Protein AF-A0A5C3L2L1-F1 (afdb_monomer)

Foldseek 3Di:
DDQKDWDDKDFAAPPVCVPHPPAFGQWMWTWIARPVVRWIKIFIGGRADVVRDDPVNRVVGIDTDDLLLQAADDDPLFDAQDPPPPPDLFFWFFDFQDCPPDPVGSVNNVVVVVVSVVQSVCCVVPDQPDWHARGWHDDSGGIGIIHGRRQNLVLALVLLVVVQVVCVVVQKGQLADAPVQWDADPVNHTDGHDSVQMDGAQDFGQHYDPQQAPRDRGTDSVGSVSNSVSRSVVCCVGRDDPDDDDDDDDDDPDDDDDDDDDDDDDDDDDDDDDDDDD

Sequence (278 aa):
MRRVQIIEQAASWPASSFGSRVGRPDFLAVIWMDRTTGVLNASRLTGRRINEFTDEDLEERHVPIPPQHYQPRWDPYISLYSVHIPQTERMLYFKKPRLIGYDGTTRLAQKLRQEISVLEELRKNSHPNLCEYFGCFGDTNTGLIIGLPPLNFELIRQGLAAGIKHLHALGLAHNDISPTNIMIDEYGNPIIIDFDNCCPFGQPCRTGTPNFTNLSRISDKANDVFAYNAVMSLLHEKLGQPTSSAPLYQVQQTQLSAQPVSQVPVIQAPQPHRGILT

Structure (mmCIF, N/CA/C/O backbone):
data_AF-A0A5C3L2L1-F1
#
_entry.id   AF-A0A5C3L2L1-F1
#
loop_
_atom_site.group_PDB
_atom_site.id
_atom_site.type_symbol
_atom_site.label_atom_id
_atom_site.label_alt_id
_atom_site.label_comp_id
_atom_site.label_asym_id
_atom_site.label_entity_id
_atom_site.label_seq_id
_atom_site.pdbx_PDB_ins_code
_atom_site.Cartn_x
_atom_site.Cartn_y
_atom_site.Cartn_z
_atom_site.occupancy
_atom_site.B_iso_or_equiv
_atom_site.auth_seq_id
_atom_site.auth_comp_id
_atom_site.auth_asym_id
_atom_site.auth_atom_id
_atom_site.pdbx_PDB_model_num
ATOM 1 N N . MET A 1 1 ? 16.372 12.082 20.563 1.00 61.00 1 MET A N 1
ATOM 2 C CA . MET A 1 1 ? 15.425 11.510 19.574 1.00 61.00 1 MET A CA 1
ATOM 3 C C . MET A 1 1 ? 14.431 12.594 19.185 1.00 61.00 1 MET A C 1
ATOM 5 O O . MET A 1 1 ? 14.096 13.382 20.060 1.00 61.00 1 MET A O 1
ATOM 9 N N . ARG A 1 2 ? 13.981 12.666 17.921 1.00 76.25 2 ARG A N 1
ATOM 10 C CA . ARG A 1 2 ? 12.892 13.589 17.540 1.00 76.25 2 ARG A CA 1
ATOM 11 C C . ARG A 1 2 ? 11.620 13.226 18.302 1.00 76.25 2 ARG A C 1
ATOM 13 O O . ARG A 1 2 ? 11.313 12.041 18.403 1.00 76.25 2 ARG A O 1
ATOM 20 N N . ARG A 1 3 ? 10.913 14.228 18.827 1.00 87.00 3 ARG A N 1
ATOM 21 C CA . ARG A 1 3 ? 9.654 14.060 19.570 1.00 87.00 3 ARG A CA 1
ATOM 22 C C . ARG A 1 3 ? 8.533 13.541 18.671 1.00 87.00 3 ARG A C 1
ATOM 24 O O . ARG A 1 3 ? 7.762 12.686 19.090 1.00 87.00 3 ARG A O 1
ATOM 31 N N . VAL A 1 4 ? 8.489 14.011 17.430 1.00 91.19 4 VAL A N 1
ATOM 32 C CA . VAL A 1 4 ? 7.475 13.643 16.444 1.00 91.19 4 VAL A CA 1
ATOM 33 C C . VAL A 1 4 ? 7.859 12.346 15.728 1.00 91.19 4 VAL A C 1
ATOM 35 O O . VAL A 1 4 ? 8.970 12.190 15.215 1.00 91.19 4 VAL A O 1
ATOM 38 N N . GLN A 1 5 ? 6.917 11.408 15.655 1.00 92.38 5 GLN A N 1
ATOM 39 C CA . GLN A 1 5 ? 6.965 10.267 14.746 1.00 92.38 5 GLN A CA 1
ATOM 40 C C . GLN A 1 5 ? 5.844 10.387 13.718 1.00 92.38 5 GLN A C 1
ATOM 42 O O . GLN A 1 5 ? 4.676 10.278 14.072 1.00 92.38 5 GLN A O 1
ATOM 47 N N . ILE A 1 6 ? 6.184 10.545 12.440 1.00 92.31 6 ILE A N 1
ATOM 48 C CA . ILE A 1 6 ? 5.183 10.518 11.368 1.00 92.31 6 ILE A CA 1
ATOM 49 C C . ILE A 1 6 ? 4.647 9.094 11.212 1.00 92.31 6 ILE A C 1
ATOM 51 O O . ILE A 1 6 ? 5.423 8.142 11.116 1.00 92.31 6 ILE A O 1
ATOM 55 N N . ILE A 1 7 ? 3.323 8.967 11.210 1.00 89.38 7 ILE A N 1
ATOM 56 C CA . ILE A 1 7 ? 2.603 7.698 11.066 1.00 89.38 7 ILE A CA 1
ATOM 57 C C . ILE A 1 7 ? 2.061 7.582 9.646 1.00 89.38 7 ILE A C 1
ATOM 59 O O . ILE A 1 7 ? 2.324 6.600 8.961 1.00 89.38 7 ILE A O 1
ATOM 63 N N . GLU A 1 8 ? 1.362 8.613 9.173 1.00 90.56 8 GLU A N 1
ATOM 64 C CA . GLU A 1 8 ? 0.804 8.664 7.826 1.00 90.56 8 GLU A CA 1
ATOM 65 C C . GLU A 1 8 ? 0.760 10.113 7.314 1.00 90.56 8 GLU A C 1
ATOM 67 O O . GLU A 1 8 ? 0.617 11.051 8.094 1.00 90.56 8 GLU A O 1
ATOM 72 N N . GLN A 1 9 ? 0.838 10.320 5.998 1.00 93.19 9 GLN A N 1
ATOM 73 C CA . GLN A 1 9 ? 0.578 11.627 5.386 1.00 93.19 9 GLN A CA 1
ATOM 74 C C . GLN A 1 9 ? -0.017 11.499 3.980 1.00 93.19 9 GLN A C 1
ATOM 76 O O . GLN A 1 9 ? 0.313 10.573 3.235 1.00 93.19 9 GLN A O 1
ATOM 81 N N . ALA A 1 10 ? -0.891 12.430 3.603 1.00 90.69 10 ALA A N 1
ATOM 82 C CA . ALA A 1 10 ? -1.453 12.510 2.258 1.00 90.69 10 ALA A CA 1
ATOM 83 C C . ALA A 1 10 ? -1.776 13.952 1.871 1.00 90.69 10 ALA A C 1
ATOM 85 O O . ALA A 1 10 ? -2.369 14.702 2.644 1.00 90.69 10 ALA A O 1
ATOM 86 N N . ALA A 1 11 ? -1.413 14.319 0.643 1.00 90.00 11 ALA A N 1
ATOM 87 C CA . ALA A 1 11 ? -1.762 15.606 0.059 1.00 90.00 11 ALA A CA 1
ATOM 88 C C . ALA A 1 11 ? -3.109 15.513 -0.670 1.00 90.00 11 ALA A C 1
ATOM 90 O O . ALA A 1 11 ? -3.299 14.632 -1.514 1.00 90.00 11 ALA A O 1
ATOM 91 N N . SER A 1 12 ? -4.018 16.435 -0.360 1.00 87.44 12 SER A N 1
ATOM 92 C CA . SER A 1 12 ? -5.279 16.631 -1.076 1.00 87.44 12 SER A CA 1
ATOM 93 C C . SER A 1 12 ? -5.078 17.640 -2.197 1.00 87.44 12 SER A C 1
ATOM 95 O O . SER A 1 12 ? -4.530 18.714 -1.964 1.00 87.44 12 SER A O 1
ATOM 97 N N . TRP A 1 13 ? -5.529 17.312 -3.403 1.00 84.88 13 TRP A N 1
ATOM 98 C CA . TRP A 1 13 ? -5.371 18.161 -4.583 1.00 84.88 13 TRP A CA 1
ATOM 99 C C . TRP A 1 13 ? -6.725 18.707 -5.031 1.00 84.88 13 TRP A C 1
ATOM 101 O O . TRP A 1 13 ? -7.711 17.967 -4.953 1.00 84.88 13 TRP A O 1
ATOM 111 N N . PRO A 1 14 ? -6.774 19.944 -5.552 1.00 79.31 14 PRO A N 1
ATOM 112 C CA . PRO A 1 14 ? -8.000 20.476 -6.117 1.00 79.31 14 PRO A CA 1
ATOM 113 C C . PRO A 1 14 ? -8.420 19.652 -7.337 1.00 79.31 14 PRO A C 1
ATOM 115 O O . PRO A 1 14 ? -7.585 19.130 -8.082 1.00 79.31 14 PRO A O 1
ATOM 118 N N . ALA A 1 15 ? -9.731 19.561 -7.569 1.00 75.44 15 ALA A N 1
ATOM 119 C CA . ALA A 1 15 ? -10.296 18.771 -8.665 1.00 75.44 15 ALA A CA 1
ATOM 120 C C . ALA A 1 15 ? -9.750 19.185 -10.048 1.00 75.44 15 ALA A C 1
ATOM 122 O O . ALA A 1 15 ? -9.606 18.346 -10.934 1.00 75.44 15 ALA A O 1
ATOM 123 N N . SER A 1 16 ? -9.372 20.456 -10.213 1.00 73.81 16 SER A N 1
ATOM 124 C CA . SER A 1 16 ? -8.766 21.002 -11.434 1.00 73.81 16 SER A CA 1
ATOM 125 C C . SER A 1 16 ? -7.351 20.485 -11.731 1.00 73.81 16 SER A C 1
ATOM 127 O O . SER A 1 16 ? -6.860 20.683 -12.838 1.00 73.81 16 SER A O 1
ATOM 129 N N . SER A 1 17 ? -6.686 19.815 -10.783 1.00 66.31 17 SER A N 1
ATOM 130 C CA . SER A 1 17 ? -5.344 19.231 -10.954 1.00 66.31 17 SER A CA 1
ATOM 131 C C . SER A 1 17 ? -5.356 17.745 -11.342 1.00 66.31 17 SER A C 1
ATOM 133 O O . SER A 1 17 ? -4.306 17.095 -11.346 1.00 66.31 17 SER A O 1
ATOM 135 N N . PHE A 1 18 ? -6.517 17.172 -11.676 1.00 53.72 18 PHE A N 1
ATOM 136 C CA . PHE A 1 18 ? -6.590 15.797 -12.175 1.00 53.72 18 PHE A CA 1
ATOM 137 C C . PHE A 1 18 ? -5.779 15.649 -13.477 1.00 53.72 18 PHE A C 1
ATOM 139 O O . PHE A 1 18 ? -6.050 16.311 -14.472 1.00 53.72 18 PHE A O 1
ATOM 146 N N . GLY A 1 19 ? -4.751 14.791 -13.462 1.00 55.66 19 GLY A N 1
ATOM 147 C CA . GLY A 1 19 ? -3.875 14.509 -14.613 1.00 55.66 19 GLY A CA 1
ATOM 148 C C . GLY A 1 19 ? -2.556 15.294 -14.657 1.00 55.66 19 GLY A C 1
ATOM 149 O O . GLY A 1 19 ? -1.632 14.892 -15.358 1.00 55.66 19 GLY A O 1
ATOM 150 N N . SER A 1 20 ? -2.410 16.354 -13.857 1.00 58.78 20 SER A N 1
ATOM 151 C CA . SER A 1 20 ? -1.197 17.175 -13.785 1.00 58.78 20 SER A CA 1
ATOM 152 C C . SER A 1 20 ? -0.939 17.584 -12.333 1.00 58.78 20 SER A C 1
ATOM 154 O O . SER A 1 20 ? -1.601 18.466 -11.794 1.00 58.78 20 SER A O 1
ATOM 156 N N . ARG A 1 21 ? 0.050 16.966 -11.667 1.00 61.44 21 ARG A N 1
ATOM 157 C CA . ARG A 1 21 ? 0.476 17.338 -10.293 1.00 61.44 21 ARG A CA 1
ATOM 158 C C . ARG A 1 21 ? 1.325 18.623 -10.261 1.00 61.44 21 ARG A C 1
ATOM 160 O O . ARG A 1 21 ? 2.196 18.793 -9.402 1.00 61.44 21 ARG A O 1
ATOM 167 N N . VAL A 1 22 ? 1.099 19.520 -11.217 1.00 61.91 22 VAL A N 1
ATOM 168 C CA . VAL A 1 22 ? 1.818 20.785 -11.384 1.00 61.91 22 VAL A CA 1
ATOM 169 C C . VAL A 1 22 ? 1.043 21.868 -10.626 1.00 61.91 22 VAL A C 1
ATOM 171 O O . VAL A 1 22 ? 0.240 22.596 -11.191 1.00 61.91 22 VAL A O 1
ATOM 174 N N . GLY A 1 23 ? 1.217 21.926 -9.303 1.00 72.69 23 GLY A N 1
ATOM 175 C CA . GLY A 1 23 ? 0.534 22.900 -8.434 1.00 72.69 23 GLY A CA 1
ATOM 176 C C . GLY A 1 23 ? 0.773 22.648 -6.945 1.00 72.69 23 GLY A C 1
ATOM 177 O O . GLY A 1 23 ? 1.402 21.646 -6.601 1.00 72.69 23 GLY A O 1
ATOM 178 N N . ARG A 1 24 ? 0.328 23.550 -6.057 1.00 81.19 24 ARG A N 1
ATOM 179 C CA . ARG A 1 24 ? 0.294 23.288 -4.605 1.00 81.19 24 ARG A CA 1
ATOM 180 C C . ARG A 1 24 ? -0.998 22.533 -4.250 1.00 81.19 24 ARG A C 1
ATOM 182 O O . ARG A 1 24 ? -2.039 22.866 -4.808 1.00 81.19 24 ARG A O 1
ATOM 189 N N . PRO A 1 25 ? -0.940 21.532 -3.360 1.00 86.62 25 PRO A N 1
ATOM 190 C CA . PRO A 1 25 ? -2.137 20.856 -2.861 1.00 86.62 25 PRO A CA 1
ATOM 191 C C . PRO A 1 25 ? -2.994 21.805 -2.010 1.00 86.62 25 PRO A C 1
ATOM 193 O O . PRO A 1 25 ? -2.469 22.756 -1.433 1.00 86.62 25 PRO A O 1
ATOM 196 N N . ASP A 1 26 ? -4.291 21.517 -1.875 1.00 89.56 26 ASP A N 1
ATOM 197 C CA . ASP A 1 26 ? -5.194 22.272 -0.995 1.00 89.56 26 ASP A CA 1
ATOM 198 C C . ASP A 1 26 ? -4.691 22.209 0.451 1.00 89.56 26 ASP A C 1
ATOM 200 O O . ASP A 1 26 ? -4.591 23.215 1.156 1.00 89.56 26 ASP A O 1
ATOM 204 N N . PHE A 1 27 ? -4.329 21.005 0.892 1.00 91.25 27 PHE A N 1
ATOM 205 C CA . PHE A 1 27 ? -3.710 20.764 2.187 1.00 91.25 27 PHE A CA 1
ATOM 206 C C . PHE A 1 27 ? -2.967 19.426 2.215 1.00 91.25 27 PHE A C 1
ATOM 208 O O . PHE A 1 27 ? -3.277 18.499 1.463 1.00 91.25 27 PHE A O 1
ATOM 215 N N . LEU A 1 28 ? -2.032 19.315 3.151 1.00 92.94 28 LEU A N 1
ATOM 216 C CA . LEU A 1 28 ? -1.430 18.072 3.605 1.00 92.94 28 LEU A CA 1
ATOM 217 C C . LEU A 1 28 ? -2.107 17.631 4.902 1.00 92.94 28 LEU A C 1
ATOM 219 O O . LEU A 1 28 ? -2.114 18.373 5.884 1.00 92.94 28 LEU A O 1
ATOM 223 N N . ALA A 1 29 ? -2.667 16.426 4.916 1.00 94.25 29 ALA A N 1
ATOM 224 C CA . ALA A 1 29 ? -3.030 15.747 6.153 1.00 94.25 29 ALA A CA 1
ATOM 225 C C . ALA A 1 29 ? -1.810 14.981 6.668 1.00 94.25 29 ALA A C 1
ATOM 227 O O . ALA A 1 29 ? -1.205 14.224 5.905 1.00 94.25 29 ALA A O 1
ATOM 228 N N . VAL A 1 30 ? -1.479 15.151 7.947 1.00 95.06 30 VAL A N 1
ATOM 229 C CA . VAL A 1 30 ? -0.384 14.438 8.614 1.00 95.06 30 VAL A CA 1
ATOM 230 C C . VAL A 1 30 ? -0.912 13.818 9.898 1.00 95.06 30 VAL A C 1
ATOM 232 O O . VAL A 1 30 ? -1.452 14.517 10.751 1.00 95.06 30 VAL A O 1
ATOM 235 N N . ILE A 1 31 ? -0.746 12.507 10.035 1.00 94.75 31 ILE A N 1
ATOM 236 C CA . ILE A 1 31 ? -0.962 11.771 11.276 1.00 94.75 31 ILE A CA 1
ATOM 237 C C . ILE A 1 31 ? 0.404 11.499 11.886 1.00 94.75 31 ILE A C 1
ATOM 239 O O . ILE A 1 31 ? 1.290 10.949 11.223 1.00 94.75 31 ILE A O 1
ATOM 243 N N . TRP A 1 32 ? 0.583 11.869 13.144 1.00 94.31 32 TRP A N 1
ATOM 244 C CA . TRP A 1 32 ? 1.852 11.725 13.840 1.00 94.31 32 TRP A CA 1
ATOM 245 C C . TRP A 1 32 ? 1.638 11.362 15.305 1.00 94.31 32 TRP A C 1
ATOM 247 O O . TRP A 1 32 ? 0.602 11.663 15.886 1.00 94.31 32 TRP A O 1
ATOM 257 N N . MET A 1 33 ? 2.612 10.685 15.897 1.00 92.88 33 MET A N 1
ATOM 258 C CA . MET A 1 33 ? 2.622 10.314 17.305 1.00 92.88 33 MET A CA 1
ATOM 259 C C . MET A 1 33 ? 3.649 11.168 18.041 1.00 92.88 33 MET A C 1
ATOM 261 O O . MET A 1 33 ? 4.808 11.249 17.620 1.00 92.88 33 MET A O 1
ATOM 265 N N . ASP A 1 34 ? 3.239 11.783 19.146 1.00 92.31 34 ASP A N 1
ATOM 266 C CA . ASP A 1 34 ? 4.179 12.361 20.101 1.00 92.31 34 ASP A CA 1
ATOM 267 C C . ASP A 1 34 ? 4.831 11.210 20.877 1.00 92.31 34 ASP A C 1
ATOM 269 O O . ASP A 1 34 ? 4.178 10.520 21.657 1.00 92.31 34 ASP A O 1
ATOM 273 N N . ARG A 1 35 ? 6.130 10.983 20.668 1.00 89.50 35 ARG A N 1
ATOM 274 C CA . ARG A 1 35 ? 6.874 9.895 21.319 1.00 89.50 35 ARG A CA 1
ATOM 275 C C . ARG A 1 35 ? 6.960 10.032 22.836 1.00 89.50 35 ARG A C 1
ATOM 277 O O . ARG A 1 35 ? 7.258 9.042 23.495 1.00 89.50 35 ARG A O 1
ATOM 284 N N . THR A 1 36 ? 6.757 11.229 23.384 1.00 90.06 36 THR A N 1
ATOM 285 C CA . THR A 1 36 ? 6.824 11.452 24.835 1.00 90.06 36 THR A CA 1
ATOM 286 C C . THR A 1 36 ? 5.527 11.059 25.530 1.00 90.06 36 THR A C 1
ATOM 288 O O . THR A 1 36 ? 5.570 10.531 26.637 1.00 90.06 36 THR A O 1
ATOM 291 N N . THR A 1 37 ? 4.383 11.266 24.874 1.00 89.75 37 THR A N 1
ATOM 292 C CA . THR A 1 37 ? 3.055 10.989 25.444 1.00 89.75 37 THR A CA 1
ATOM 293 C C . THR A 1 37 ? 2.408 9.724 24.881 1.00 89.75 37 THR A C 1
ATOM 295 O O . THR A 1 37 ? 1.477 9.196 25.481 1.00 89.75 37 THR A O 1
ATOM 298 N N . GLY A 1 38 ? 2.871 9.240 23.725 1.00 88.12 38 GLY A N 1
ATOM 299 C CA . GLY A 1 38 ? 2.233 8.168 22.958 1.00 88.12 38 GLY A CA 1
ATOM 300 C C . GLY A 1 38 ? 0.937 8.594 22.260 1.00 88.12 38 GLY A C 1
ATOM 301 O O . GLY A 1 38 ? 0.248 7.753 21.691 1.00 88.12 38 GLY A O 1
ATOM 302 N N . VAL A 1 39 ? 0.576 9.881 22.300 1.00 90.19 39 VAL A N 1
ATOM 303 C CA . VAL A 1 39 ? -0.682 10.377 21.731 1.00 90.19 39 VAL A CA 1
ATOM 304 C C . VAL A 1 39 ? -0.551 10.535 20.220 1.00 90.19 39 VAL A C 1
ATOM 306 O O . VAL A 1 39 ? 0.392 11.156 19.725 1.00 90.19 39 VAL A O 1
ATOM 309 N N . LEU A 1 40 ? -1.529 9.993 19.492 1.00 92.81 40 LEU A N 1
ATOM 310 C CA . LEU A 1 40 ? -1.708 10.244 18.067 1.00 92.81 40 LEU A CA 1
ATOM 311 C C . LEU A 1 40 ? -2.387 11.592 17.851 1.00 92.81 40 LEU A C 1
ATOM 313 O O . LEU A 1 40 ? -3.379 11.910 18.499 1.00 92.81 40 LEU A O 1
ATOM 317 N N . ASN A 1 41 ? -1.878 12.350 16.893 1.00 95.19 41 ASN A N 1
ATOM 318 C CA . ASN A 1 41 ? -2.333 13.677 16.526 1.00 95.19 41 ASN A CA 1
ATOM 319 C C . ASN A 1 41 ? -2.579 13.738 15.016 1.00 95.19 41 ASN A C 1
ATOM 321 O O . ASN A 1 41 ? -1.871 13.106 14.228 1.00 95.19 41 ASN A O 1
ATOM 325 N N . ALA A 1 42 ? -3.580 14.516 14.615 1.00 95.50 42 ALA A N 1
ATOM 326 C CA . ALA A 1 42 ? -3.863 14.843 13.226 1.00 95.50 42 ALA A CA 1
ATOM 327 C C . ALA A 1 42 ? -3.631 16.337 12.987 1.00 95.50 42 ALA A C 1
ATOM 329 O O . ALA A 1 42 ? -4.257 17.176 13.635 1.00 95.50 42 ALA A O 1
ATOM 330 N N . SER A 1 43 ? -2.778 16.662 12.021 1.00 95.38 43 SER A N 1
ATOM 331 C CA . SER A 1 43 ? -2.517 18.026 11.560 1.00 95.38 43 SER A CA 1
ATOM 332 C C . SER A 1 43 ? -3.006 18.206 10.126 1.00 95.38 43 SER A C 1
ATOM 334 O O . SER A 1 43 ? -2.954 17.285 9.303 1.00 95.38 43 SER A O 1
ATOM 336 N N . ARG A 1 44 ? -3.467 19.419 9.814 1.00 93.31 44 ARG A N 1
ATOM 337 C CA . ARG A 1 44 ? -3.901 19.820 8.470 1.00 93.31 44 ARG A CA 1
ATOM 338 C C . ARG A 1 44 ? -3.147 21.074 8.046 1.00 93.31 44 ARG A C 1
ATOM 340 O O . ARG A 1 44 ? -3.453 22.166 8.517 1.00 93.31 44 ARG A O 1
ATOM 347 N N . LEU A 1 45 ? -2.184 20.914 7.142 1.00 93.12 45 LEU A N 1
ATOM 348 C CA . LEU A 1 45 ? -1.284 21.981 6.708 1.00 93.12 45 LEU A CA 1
ATOM 349 C C . LEU A 1 45 ? -1.669 22.476 5.311 1.00 93.12 45 LEU A C 1
ATOM 351 O O . LEU A 1 45 ? -1.477 21.781 4.315 1.00 93.12 45 LEU A O 1
ATOM 355 N N . THR A 1 46 ? -2.233 23.676 5.219 1.00 91.94 46 THR A N 1
ATOM 356 C CA . THR A 1 46 ? -2.685 24.267 3.948 1.00 91.94 46 THR A CA 1
ATOM 357 C C . THR A 1 46 ? -1.515 24.509 2.994 1.00 91.94 46 THR A C 1
ATOM 359 O O . THR A 1 46 ? -0.481 25.038 3.396 1.00 91.94 46 THR A O 1
ATOM 362 N N . GLY A 1 47 ? -1.668 24.152 1.715 1.00 89.75 47 GLY A N 1
ATOM 363 C CA . GLY A 1 47 ? -0.678 24.479 0.681 1.00 89.75 47 GLY A CA 1
ATOM 364 C C . GLY A 1 47 ? 0.649 23.712 0.735 1.00 89.75 47 GLY A C 1
ATOM 365 O O . GLY A 1 47 ? 1.512 23.976 -0.103 1.00 89.75 47 GLY A O 1
ATOM 366 N N . ARG A 1 48 ? 0.838 22.791 1.691 1.00 89.31 48 ARG A N 1
ATOM 367 C CA . ARG A 1 48 ? 2.084 22.025 1.878 1.00 89.31 48 ARG A CA 1
ATOM 368 C C . ARG A 1 48 ? 2.091 20.726 1.082 1.00 89.31 48 ARG A C 1
ATOM 370 O O . ARG A 1 48 ? 1.082 20.028 1.027 1.00 89.31 48 ARG A O 1
ATOM 377 N N . ARG A 1 49 ? 3.232 20.354 0.503 1.00 88.81 49 ARG A N 1
ATOM 378 C CA . ARG A 1 49 ? 3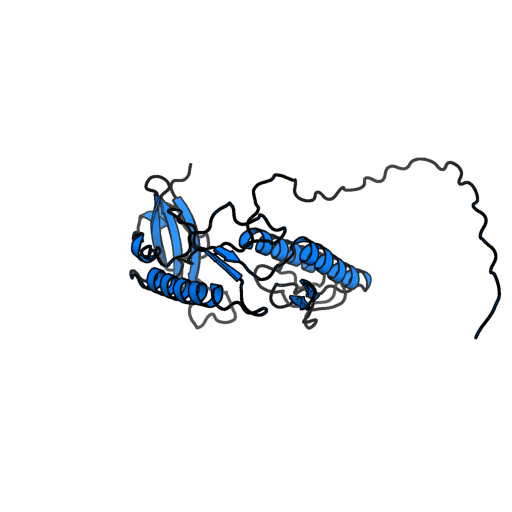.447 19.026 -0.099 1.00 88.81 49 ARG A CA 1
ATOM 379 C C . ARG A 1 49 ? 3.878 17.992 0.943 1.00 88.81 49 ARG A C 1
ATOM 381 O O . ARG A 1 49 ? 4.246 18.321 2.063 1.00 88.81 49 ARG A O 1
ATOM 388 N N . ILE A 1 50 ? 3.859 16.721 0.542 1.00 87.00 50 ILE A N 1
ATOM 389 C CA . ILE A 1 50 ? 4.425 15.610 1.322 1.00 87.00 50 ILE A CA 1
ATOM 390 C C . ILE A 1 50 ? 5.866 15.957 1.722 1.00 87.00 50 ILE A C 1
ATOM 392 O O . ILE A 1 50 ? 6.643 16.396 0.876 1.00 87.00 50 ILE A O 1
ATOM 396 N N . ASN A 1 51 ? 6.199 15.743 2.996 1.00 89.12 51 ASN A N 1
ATOM 397 C CA . ASN A 1 51 ? 7.482 16.092 3.626 1.00 89.12 51 ASN A CA 1
ATOM 398 C C . ASN A 1 51 ? 7.853 17.592 3.634 1.00 89.12 51 ASN A C 1
ATOM 400 O O . ASN A 1 51 ? 8.972 17.932 4.007 1.00 89.12 51 ASN A O 1
ATOM 404 N N . GLU A 1 52 ? 6.951 18.497 3.244 1.00 91.44 52 GLU A N 1
ATOM 405 C CA . GLU A 1 52 ? 7.182 19.948 3.253 1.00 91.44 52 GLU A CA 1
ATOM 406 C C . GLU A 1 52 ? 6.616 20.586 4.535 1.00 91.44 52 GLU A C 1
ATOM 408 O O . GLU A 1 52 ? 5.637 21.331 4.488 1.00 91.44 52 GLU A O 1
ATOM 413 N N . PHE A 1 53 ? 7.196 20.252 5.690 1.00 91.88 53 PHE A N 1
ATOM 414 C CA . PHE A 1 53 ? 6.806 20.789 7.001 1.00 91.88 53 PHE A CA 1
ATOM 415 C C . PHE A 1 53 ? 7.914 20.589 8.047 1.00 91.88 53 PHE A C 1
ATOM 417 O O . PHE A 1 53 ? 8.792 19.737 7.870 1.00 91.88 53 PHE A O 1
ATOM 424 N N . THR A 1 54 ? 7.866 21.352 9.139 1.00 93.19 54 THR A N 1
ATOM 425 C CA . THR A 1 54 ? 8.700 21.156 10.337 1.00 93.19 54 THR A CA 1
ATOM 426 C C . THR A 1 54 ? 7.914 20.503 11.478 1.00 93.19 54 THR A C 1
ATOM 428 O O . THR A 1 54 ? 6.698 20.328 11.388 1.00 93.19 54 THR A O 1
ATOM 431 N N . ASP A 1 55 ? 8.599 20.119 12.558 1.00 92.69 55 ASP A N 1
ATOM 432 C CA . ASP A 1 55 ? 7.927 19.597 13.754 1.00 92.69 55 ASP A CA 1
ATOM 433 C C . ASP A 1 55 ? 7.050 20.705 14.390 1.00 92.69 55 ASP A C 1
ATOM 435 O O . ASP A 1 55 ? 5.936 20.431 14.831 1.00 92.69 55 ASP A O 1
ATOM 439 N N . GLU A 1 56 ? 7.480 21.972 14.330 1.00 91.19 56 GLU A N 1
ATOM 440 C CA . GLU A 1 56 ? 6.711 23.132 14.806 1.00 91.19 56 GLU A CA 1
ATOM 441 C C . GLU A 1 56 ? 5.423 23.364 13.998 1.00 91.19 56 GLU A C 1
ATOM 443 O O . GLU A 1 56 ? 4.384 23.646 14.596 1.00 91.19 56 GLU A O 1
ATOM 448 N N . ASP A 1 57 ? 5.449 23.183 12.665 1.00 92.56 57 ASP A N 1
ATOM 449 C CA . ASP A 1 57 ? 4.240 23.267 11.819 1.00 92.56 57 ASP A CA 1
ATOM 450 C C . ASP A 1 57 ? 3.154 22.279 12.306 1.00 92.56 57 ASP A C 1
ATOM 452 O O . ASP A 1 57 ? 1.954 22.565 12.246 1.00 92.56 57 ASP A O 1
ATOM 456 N N . LEU A 1 58 ? 3.567 21.096 12.777 1.00 92.88 58 LEU A N 1
ATOM 457 C CA . LEU A 1 58 ? 2.663 20.063 13.286 1.00 92.88 58 LEU A CA 1
ATOM 458 C C . LEU A 1 58 ? 2.143 20.396 14.683 1.00 92.88 58 LEU A C 1
ATOM 460 O O . LEU A 1 58 ? 0.956 20.195 14.953 1.00 92.88 58 LEU A O 1
ATOM 464 N N . GLU A 1 59 ? 3.010 20.912 15.551 1.00 87.62 59 GLU A N 1
ATOM 465 C CA . GLU A 1 59 ? 2.658 21.294 16.917 1.00 87.62 59 GLU A CA 1
ATOM 466 C C . GLU A 1 59 ? 1.721 22.515 16.957 1.00 87.62 59 GLU A C 1
ATOM 468 O O . GLU A 1 59 ? 0.817 22.542 17.791 1.00 87.62 59 GLU A O 1
ATOM 473 N N . GLU A 1 60 ? 1.841 23.473 16.030 1.00 87.50 60 GLU A N 1
ATOM 474 C CA . GLU A 1 60 ? 1.001 24.685 16.006 1.00 87.50 60 GLU A CA 1
ATOM 475 C C . GLU A 1 60 ? -0.483 24.375 15.737 1.00 87.50 60 GLU A C 1
ATOM 477 O O . GLU A 1 60 ? -1.376 24.996 16.317 1.00 87.50 60 GLU A O 1
ATOM 482 N N . ARG A 1 61 ? -0.771 23.417 14.842 1.00 83.12 61 ARG A N 1
ATOM 483 C CA . ARG A 1 61 ? -2.140 23.109 14.389 1.00 83.12 61 ARG A CA 1
ATOM 484 C C . ARG A 1 61 ? -2.384 21.610 14.296 1.00 83.12 61 ARG A C 1
ATOM 486 O O . ARG A 1 61 ? -2.351 21.020 13.212 1.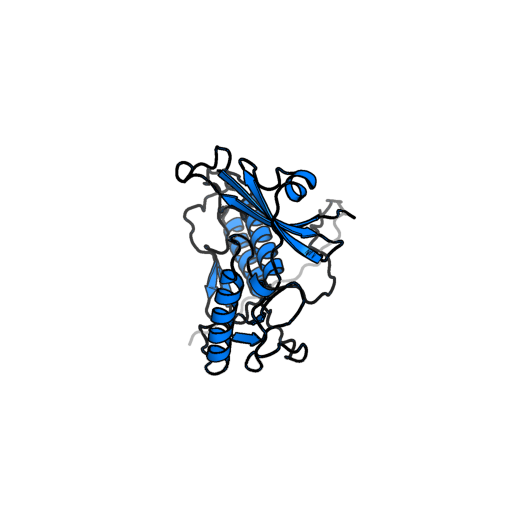00 83.12 61 ARG A O 1
ATOM 493 N N . HIS A 1 62 ? -2.702 21.012 15.438 1.00 93.31 62 HIS A N 1
ATOM 494 C CA . HIS A 1 62 ? -3.103 19.615 15.529 1.00 93.31 62 HIS A CA 1
ATOM 495 C C . HIS A 1 62 ? -4.343 19.417 16.396 1.00 93.31 62 HIS A C 1
ATOM 497 O O . HIS A 1 62 ? -4.694 20.246 17.234 1.00 93.31 62 HIS A O 1
ATOM 503 N N . VAL A 1 63 ? -4.988 18.272 16.198 1.00 94.88 63 VAL A N 1
ATOM 504 C CA . VAL A 1 63 ? -5.992 17.733 17.111 1.00 94.88 63 VAL A CA 1
ATOM 505 C C . VAL A 1 63 ? -5.537 16.356 17.593 1.00 94.88 63 VAL A C 1
ATOM 507 O O . VAL A 1 63 ? -5.120 15.543 16.761 1.00 94.88 63 VAL A O 1
ATOM 510 N N . PRO A 1 64 ? -5.614 16.054 18.901 1.00 95.31 64 PRO A N 1
ATOM 511 C CA . PRO A 1 64 ? -5.378 14.699 19.371 1.00 95.31 64 PRO A CA 1
ATOM 512 C C . PRO A 1 64 ? -6.459 13.769 18.814 1.00 95.31 64 PRO A C 1
ATOM 514 O O . PRO A 1 64 ? -7.628 14.143 18.689 1.00 95.31 64 PRO A O 1
ATOM 517 N N . ILE A 1 65 ? -6.066 12.547 18.475 1.00 93.56 65 ILE A N 1
ATOM 518 C CA . ILE A 1 65 ? -6.954 11.477 18.035 1.00 93.56 65 ILE A CA 1
ATOM 519 C C . ILE A 1 65 ? -7.202 10.579 19.249 1.00 93.56 65 ILE A C 1
ATOM 521 O O . ILE A 1 65 ? -6.304 9.832 19.650 1.00 93.56 65 ILE A O 1
ATOM 525 N N . PRO A 1 66 ? -8.396 10.623 19.862 1.00 92.50 66 PRO A N 1
ATOM 526 C CA . PRO A 1 66 ? -8.687 9.774 21.005 1.00 92.50 66 PRO A CA 1
ATOM 527 C C . PRO A 1 66 ? -8.600 8.289 20.618 1.00 92.50 66 PRO A C 1
ATOM 529 O O . PRO A 1 66 ? -9.107 7.931 19.551 1.00 92.50 66 PRO A O 1
ATOM 532 N N . PRO A 1 67 ? -8.034 7.405 21.464 1.00 87.44 67 PRO A N 1
ATOM 533 C CA . PRO A 1 67 ? -7.958 5.966 21.198 1.00 87.44 67 PRO A CA 1
ATOM 534 C C . PRO A 1 67 ? -9.277 5.364 20.720 1.00 87.44 67 PRO A C 1
ATOM 536 O O . PRO A 1 67 ? -9.319 4.698 19.690 1.00 87.44 67 PRO A O 1
ATOM 539 N N . GLN A 1 68 ? -10.393 5.712 21.362 1.00 87.94 68 GLN A N 1
ATOM 540 C CA . GLN A 1 68 ? -11.726 5.225 21.000 1.00 87.94 68 GLN A CA 1
ATOM 541 C C . GLN A 1 68 ? -12.215 5.647 19.600 1.00 87.94 68 GLN A C 1
ATOM 543 O O . GLN A 1 68 ? -13.241 5.147 19.137 1.00 87.94 68 GLN A O 1
ATOM 548 N N . HIS A 1 69 ? -11.528 6.572 18.920 1.00 90.94 69 HIS A N 1
ATOM 549 C CA . HIS A 1 69 ? -11.864 6.966 17.551 1.00 90.94 69 HIS A CA 1
ATOM 550 C C . HIS A 1 69 ? -11.263 6.031 16.501 1.00 90.94 69 HIS A C 1
ATOM 552 O O . HIS A 1 69 ? -11.825 5.950 15.412 1.00 90.94 69 HIS A O 1
ATOM 558 N N . TYR A 1 70 ? -10.193 5.293 16.813 1.00 85.50 70 TYR A N 1
ATOM 559 C CA . TYR A 1 70 ? -9.550 4.343 15.889 1.00 85.50 70 TYR A CA 1
ATOM 560 C C . TYR A 1 70 ? -9.410 2.920 16.453 1.00 85.50 70 TYR A C 1
ATOM 562 O O . TYR A 1 70 ? -9.195 1.982 15.687 1.00 85.50 70 TYR A O 1
ATOM 570 N N . GLN A 1 71 ? -9.596 2.742 17.761 1.00 83.00 71 GLN A N 1
ATOM 571 C CA . GLN A 1 71 ? -9.647 1.455 18.448 1.00 83.00 71 GLN A CA 1
ATOM 572 C C . GLN A 1 71 ? -11.102 1.138 18.811 1.00 83.00 71 GLN A C 1
ATOM 574 O O . GLN A 1 71 ? -11.667 1.763 19.716 1.00 83.00 71 GLN A O 1
ATOM 579 N N . PRO A 1 72 ? -11.757 0.197 18.111 1.00 81.19 72 PRO A N 1
ATOM 580 C CA . PRO A 1 72 ? -13.080 -0.254 18.497 1.00 81.19 72 PRO A CA 1
ATOM 581 C C . PRO A 1 72 ? -13.020 -0.909 19.875 1.00 81.19 72 PRO A C 1
ATOM 583 O O . PRO A 1 72 ? -12.040 -1.561 20.231 1.00 81.19 72 PRO A O 1
ATOM 586 N N . ARG A 1 73 ? -14.097 -0.753 20.653 1.00 80.38 73 ARG A N 1
ATOM 587 C CA . ARG A 1 73 ? -14.216 -1.435 21.944 1.00 80.38 73 ARG A CA 1
ATOM 588 C C . ARG A 1 73 ? -14.088 -2.940 21.744 1.00 80.38 73 ARG A C 1
ATOM 590 O O . ARG A 1 73 ? -14.806 -3.498 20.909 1.00 80.38 73 ARG A O 1
ATOM 597 N N . TRP A 1 74 ? -13.211 -3.549 22.539 1.00 76.38 74 TRP A N 1
ATOM 598 C CA . TRP A 1 74 ? -13.081 -4.995 22.612 1.00 76.38 74 TRP A CA 1
ATOM 599 C C . TRP A 1 74 ? -14.412 -5.621 23.018 1.00 76.38 74 TRP A C 1
ATOM 601 O O . TRP A 1 74 ? -15.146 -5.073 23.844 1.00 76.38 74 TRP A O 1
ATOM 611 N N . ASP A 1 75 ? -14.708 -6.763 22.421 1.00 77.88 75 ASP A N 1
ATOM 612 C CA . ASP A 1 75 ? -15.918 -7.527 22.657 1.00 77.88 75 ASP A CA 1
ATOM 613 C C . ASP A 1 75 ? -15.517 -8.999 22.805 1.00 77.88 75 ASP A C 1
ATOM 615 O O . ASP A 1 75 ? -14.683 -9.453 22.021 1.00 77.88 75 ASP A O 1
ATOM 619 N N . PRO A 1 76 ? -16.042 -9.757 23.783 1.00 81.00 76 PRO A N 1
ATOM 620 C CA . PRO A 1 76 ? -15.693 -11.166 23.952 1.00 81.00 76 PRO A CA 1
ATOM 621 C C . PRO A 1 76 ? -15.934 -12.055 22.724 1.00 81.00 76 PRO A C 1
ATOM 623 O O . PRO A 1 76 ? -15.346 -13.131 22.658 1.00 81.00 76 PRO A O 1
ATOM 626 N N . TYR A 1 77 ? -16.766 -11.636 21.758 1.00 82.38 77 TYR A N 1
ATOM 627 C CA . TYR A 1 77 ? -16.904 -12.367 20.490 1.00 82.38 77 TYR A CA 1
ATOM 628 C C . TYR A 1 77 ? -15.688 -12.223 19.566 1.00 82.38 77 TYR A C 1
ATOM 630 O O . TYR A 1 77 ? -15.564 -13.001 18.623 1.00 82.38 77 TYR A O 1
ATOM 638 N N . ILE A 1 78 ? -14.831 -11.221 19.790 1.00 81.75 78 ILE A N 1
ATOM 639 C CA . ILE A 1 78 ? -13.658 -10.964 18.959 1.00 81.75 78 ILE A CA 1
ATOM 640 C C . ILE A 1 78 ? -12.578 -11.983 19.314 1.00 81.75 78 ILE A C 1
ATOM 642 O O . ILE A 1 78 ? -12.067 -12.031 20.435 1.00 81.75 78 ILE A O 1
ATOM 646 N N . SER A 1 79 ? -12.208 -12.781 18.324 1.00 81.69 79 SER A N 1
ATOM 647 C CA . SER A 1 79 ? -11.136 -13.755 18.378 1.00 81.69 79 SER A CA 1
ATOM 648 C C . SER A 1 79 ? -9.805 -13.036 18.593 1.00 81.69 79 SER A C 1
ATOM 650 O O . SER A 1 79 ? -9.358 -12.257 17.749 1.00 81.69 79 SER A O 1
ATOM 652 N N . LEU A 1 80 ? -9.133 -13.313 19.712 1.00 78.06 80 LEU A N 1
ATOM 653 C CA . LEU A 1 80 ? -7.761 -12.863 19.929 1.00 78.06 80 LEU A CA 1
ATOM 654 C C . LEU A 1 80 ? -6.806 -13.751 19.125 1.00 78.06 80 LEU A C 1
ATOM 656 O O . LEU A 1 80 ? -6.810 -14.976 19.262 1.00 78.06 80 LEU A O 1
ATOM 660 N N . TYR A 1 81 ? -5.960 -13.132 18.312 1.00 73.25 81 TYR A N 1
ATOM 661 C CA . TYR A 1 81 ? -4.858 -13.821 17.665 1.00 73.25 81 TYR A CA 1
ATOM 662 C C . TYR A 1 81 ? -3.846 -14.274 18.725 1.00 73.25 81 TYR A C 1
ATOM 664 O O . TYR A 1 81 ? -3.273 -13.454 19.444 1.00 73.25 81 TYR A O 1
ATOM 672 N N . SER A 1 82 ? -3.613 -15.583 18.813 1.00 63.50 82 SER A N 1
ATOM 673 C CA . SER A 1 82 ? -2.575 -16.166 19.665 1.00 63.50 82 SER A CA 1
ATOM 674 C C . SER A 1 82 ? -1.349 -16.512 18.827 1.00 63.50 82 SER A C 1
ATOM 676 O O . SER A 1 82 ? -1.470 -17.145 17.782 1.00 63.50 82 SER A O 1
ATOM 678 N N . VAL A 1 83 ? -0.155 -16.179 19.327 1.00 55.44 83 VAL A N 1
ATOM 679 C CA . VAL A 1 83 ? 1.149 -16.524 18.717 1.00 55.44 83 VAL A CA 1
ATOM 680 C C . VAL A 1 83 ? 1.362 -18.049 18.606 1.00 55.44 83 VAL A C 1
ATOM 682 O O . VAL A 1 83 ? 2.277 -18.499 17.929 1.00 55.44 83 VAL A O 1
ATOM 685 N N . HIS A 1 84 ? 0.493 -18.849 19.236 1.00 53.09 84 HIS A N 1
ATOM 686 C CA . HIS A 1 84 ? 0.481 -20.313 19.159 1.00 53.09 84 HIS A CA 1
ATOM 687 C C . HIS A 1 84 ? -0.315 -20.867 17.968 1.00 53.09 84 HIS A C 1
ATOM 689 O O . HIS A 1 84 ? -0.375 -22.086 17.801 1.00 53.09 84 HIS A O 1
ATOM 695 N N . ILE A 1 85 ? -0.940 -20.013 17.145 1.00 52.38 85 ILE A N 1
ATOM 696 C CA . ILE A 1 85 ? -1.363 -20.432 15.804 1.00 52.38 85 ILE A CA 1
ATOM 697 C C . ILE A 1 85 ? -0.086 -20.908 15.107 1.00 52.38 85 ILE A C 1
ATOM 699 O O . ILE A 1 85 ? 0.913 -20.186 15.186 1.00 52.38 85 ILE A O 1
ATOM 703 N N . PRO A 1 86 ? -0.065 -22.118 14.508 1.00 47.81 86 PRO A N 1
ATOM 704 C CA . PRO A 1 86 ? 1.149 -22.649 13.918 1.00 47.81 86 PRO A CA 1
ATOM 705 C C . PRO A 1 86 ? 1.758 -21.564 13.044 1.00 47.81 86 PRO A C 1
ATOM 707 O O . PRO A 1 86 ? 1.045 -20.965 12.236 1.00 47.81 86 PRO A O 1
ATOM 710 N N . GLN A 1 87 ? 3.054 -21.301 13.218 1.00 51.44 87 GLN A N 1
ATOM 711 C CA . GLN A 1 87 ? 3.846 -20.609 12.211 1.00 51.44 87 GLN A CA 1
ATOM 712 C C . GLN A 1 87 ? 3.869 -21.525 10.988 1.00 51.44 87 GLN A C 1
ATOM 714 O O . GLN A 1 87 ? 4.845 -22.211 10.704 1.00 51.44 87 GLN A O 1
ATOM 719 N N . THR A 1 88 ? 2.727 -21.634 10.318 1.00 51.88 88 THR A N 1
ATOM 720 C CA . THR A 1 88 ? 2.647 -22.213 8.999 1.00 51.88 88 THR A CA 1
ATOM 721 C C . THR A 1 88 ? 3.629 -21.421 8.153 1.00 51.88 88 THR A C 1
ATOM 723 O O . THR A 1 88 ? 3.761 -20.215 8.348 1.00 51.88 88 THR A O 1
ATOM 726 N N . GLU A 1 89 ? 4.248 -22.045 7.161 1.00 53.28 89 GLU A N 1
ATOM 727 C CA . GLU A 1 89 ? 5.056 -21.349 6.147 1.00 53.28 89 GLU A CA 1
ATOM 728 C C . GLU A 1 89 ? 4.270 -20.252 5.386 1.00 53.28 89 GLU A C 1
ATOM 730 O O . GLU A 1 89 ? 4.801 -19.582 4.504 1.00 53.28 89 GLU A O 1
ATOM 735 N N . ARG A 1 90 ? 2.983 -20.062 5.707 1.00 56.88 90 ARG A N 1
ATOM 736 C CA . ARG A 1 90 ? 2.119 -19.020 5.173 1.00 56.88 90 ARG A CA 1
ATOM 737 C C . ARG A 1 90 ? 2.477 -17.670 5.775 1.00 56.88 90 ARG A C 1
ATOM 739 O O . ARG A 1 90 ? 2.557 -17.492 6.988 1.00 56.88 90 ARG A O 1
ATOM 746 N N . MET A 1 91 ? 2.610 -16.692 4.894 1.00 61.75 91 MET A N 1
ATOM 747 C CA . MET A 1 91 ? 2.780 -15.304 5.280 1.00 61.75 91 MET A CA 1
ATOM 748 C C . MET A 1 91 ? 1.461 -14.735 5.788 1.00 61.75 91 MET A C 1
ATOM 750 O O . MET A 1 91 ? 0.414 -14.899 5.162 1.00 61.75 91 MET A O 1
ATOM 754 N N . LEU A 1 92 ? 1.521 -14.051 6.924 1.00 67.56 92 LEU A N 1
ATOM 755 C CA . LEU A 1 92 ? 0.376 -13.364 7.503 1.00 67.56 92 LEU A CA 1
ATOM 756 C C . LEU A 1 92 ? 0.324 -11.931 6.985 1.00 67.56 92 LEU A C 1
ATOM 758 O O . LEU A 1 92 ? 1.352 -11.329 6.701 1.00 67.56 92 LEU A O 1
ATOM 762 N N . TYR A 1 93 ? -0.874 -11.367 6.872 1.00 71.81 93 TYR A N 1
ATOM 763 C CA . TYR A 1 93 ? -1.042 -9.957 6.555 1.00 71.81 93 TYR A CA 1
ATOM 764 C C . TYR A 1 93 ? -1.538 -9.205 7.795 1.00 71.81 93 TYR A C 1
ATOM 766 O O . TYR A 1 93 ? -2.590 -9.501 8.368 1.00 71.81 93 TYR A O 1
ATOM 774 N N . PHE A 1 94 ? -0.761 -8.213 8.227 1.00 71.69 94 PHE A N 1
ATOM 775 C CA . PHE A 1 94 ? -1.102 -7.390 9.384 1.00 71.69 94 PHE A CA 1
ATOM 776 C C . PHE A 1 94 ? -1.793 -6.114 8.910 1.00 71.69 94 PHE A C 1
ATOM 778 O O . PHE A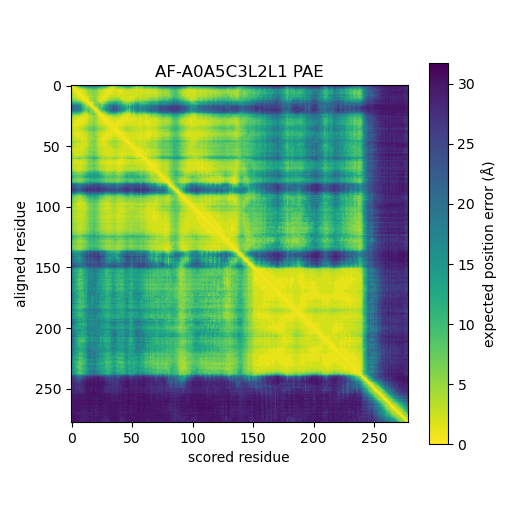 1 94 ? -1.175 -5.252 8.276 1.00 71.69 94 PHE A O 1
ATOM 785 N N . LYS A 1 95 ? -3.084 -5.971 9.227 1.00 75.38 95 LYS A N 1
ATOM 786 C CA . LYS A 1 95 ? -3.883 -4.821 8.805 1.00 75.38 95 LYS A CA 1
ATOM 787 C C . LYS A 1 95 ? -4.067 -3.830 9.948 1.00 75.38 95 LYS A C 1
ATOM 789 O O . LYS A 1 95 ? -4.873 -4.011 10.856 1.00 75.38 95 LYS A O 1
ATOM 794 N N . LYS A 1 96 ? -3.387 -2.694 9.829 1.00 76.38 96 LYS A N 1
ATOM 795 C CA . LYS A 1 96 ? -3.550 -1.552 10.736 1.00 76.38 96 LYS A CA 1
ATOM 796 C C . LYS A 1 96 ? -4.672 -0.632 10.235 1.00 76.38 96 LYS A C 1
ATOM 798 O O . LYS A 1 96 ? -4.846 -0.512 9.018 1.00 76.38 96 LYS A O 1
ATOM 803 N N . PRO A 1 97 ? -5.440 0.021 11.129 1.00 76.94 97 PRO A N 1
ATOM 804 C CA . PRO A 1 97 ? -6.396 1.034 10.705 1.00 76.94 97 PRO A CA 1
ATOM 805 C C . PRO A 1 97 ? -5.657 2.163 9.995 1.00 76.94 97 PRO A C 1
ATOM 807 O O . PRO A 1 97 ? -4.678 2.688 10.517 1.00 76.94 97 PRO A O 1
ATOM 810 N N . ARG A 1 98 ? -6.151 2.546 8.818 1.00 83.44 98 ARG A N 1
ATOM 811 C CA . ARG A 1 98 ? -5.661 3.729 8.117 1.00 83.44 98 ARG A CA 1
ATOM 812 C C . ARG A 1 98 ? -6.230 4.975 8.788 1.00 83.44 98 ARG A C 1
ATOM 814 O O . ARG A 1 98 ? -7.453 5.104 8.879 1.00 83.44 98 ARG A O 1
ATOM 821 N N . LEU A 1 99 ? -5.360 5.866 9.251 1.00 88.94 99 LEU A N 1
ATOM 822 C CA . LEU A 1 99 ? -5.744 7.041 10.044 1.00 88.94 99 LEU A CA 1
ATOM 823 C C . LEU A 1 99 ? -5.907 8.315 9.202 1.00 88.94 99 LEU A C 1
ATOM 825 O O . LEU A 1 99 ? -6.634 9.229 9.604 1.00 88.94 99 LEU A O 1
ATOM 829 N N . ILE A 1 100 ? -5.286 8.388 8.019 1.00 87.94 100 ILE A N 1
ATOM 830 C CA . ILE A 1 100 ? -5.554 9.450 7.039 1.00 87.94 100 ILE A CA 1
ATOM 831 C C . ILE A 1 100 ? -7.051 9.493 6.725 1.00 87.94 100 ILE A C 1
ATOM 833 O O . ILE A 1 100 ? -7.658 8.489 6.352 1.00 87.94 100 ILE A O 1
ATOM 837 N N . GLY A 1 101 ? -7.619 10.697 6.792 1.00 85.44 101 GLY A N 1
ATOM 838 C CA . GLY A 1 101 ? -9.052 10.925 6.604 1.00 85.44 101 GLY A CA 1
ATOM 839 C C . GLY A 1 101 ? -9.847 10.930 7.909 1.00 85.44 101 GLY A C 1
ATOM 840 O O . GLY A 1 101 ? -11.073 10.967 7.853 1.00 85.44 101 GLY A O 1
ATOM 841 N N . TYR A 1 102 ? -9.172 10.912 9.064 1.00 91.62 102 TYR A N 1
ATOM 842 C CA . TYR A 1 102 ? -9.794 11.228 10.345 1.00 91.62 102 TYR A CA 1
ATOM 843 C C . TYR A 1 102 ? -10.508 12.586 10.282 1.00 91.62 102 TYR A C 1
ATOM 845 O O . TYR A 1 102 ? -9.919 13.602 9.915 1.00 91.62 102 TYR A O 1
ATOM 853 N N . ASP A 1 103 ? -11.786 12.582 10.644 1.00 90.88 103 ASP A N 1
ATOM 854 C CA . ASP A 1 103 ? -12.705 13.718 10.544 1.00 90.88 103 ASP A CA 1
ATOM 855 C C . ASP A 1 103 ? -13.104 14.283 11.917 1.00 90.88 103 ASP A C 1
ATOM 857 O O . ASP A 1 103 ? -14.021 15.095 12.011 1.00 90.88 103 ASP A O 1
ATOM 861 N N . GLY A 1 104 ? -12.433 13.852 12.991 1.00 92.69 104 GLY A N 1
ATOM 862 C CA . GLY A 1 104 ? -12.791 14.221 14.361 1.00 92.69 104 GLY A CA 1
ATOM 863 C C . GLY A 1 104 ? -13.789 13.272 15.032 1.00 92.69 104 GLY A C 1
ATOM 864 O O . GLY A 1 104 ? -14.132 13.493 16.191 1.00 92.69 104 GLY A O 1
ATOM 865 N N . THR A 1 105 ? -14.259 12.221 14.346 1.00 93.81 105 THR A N 1
ATOM 866 C CA . THR A 1 105 ? -15.332 11.339 14.841 1.00 93.81 105 THR A CA 1
ATOM 867 C C . THR A 1 105 ? -14.883 9.890 15.069 1.00 93.81 105 THR A C 1
ATOM 869 O O . THR A 1 105 ? -13.805 9.464 14.656 1.00 93.81 105 THR A O 1
ATOM 872 N N . THR A 1 106 ? -15.752 9.080 15.683 1.00 92.44 106 THR A N 1
ATOM 873 C CA . THR A 1 106 ? -15.557 7.633 15.901 1.00 92.44 106 THR A CA 1
ATOM 874 C C . THR A 1 106 ? -15.745 6.777 14.643 1.00 92.44 106 THR A C 1
ATOM 876 O O . THR A 1 106 ? -15.694 5.547 14.715 1.00 92.44 106 THR A O 1
ATOM 879 N N . ARG A 1 107 ? -15.962 7.393 13.472 1.00 90.75 107 ARG A N 1
ATOM 880 C CA . ARG A 1 107 ? -16.264 6.691 12.216 1.00 90.75 107 ARG A CA 1
ATOM 881 C C . ARG A 1 107 ? -15.175 5.695 11.808 1.00 90.75 107 ARG A C 1
ATOM 883 O O . ARG A 1 107 ? -15.504 4.654 11.243 1.00 90.75 107 ARG A O 1
ATOM 890 N N . LEU A 1 108 ? -13.900 5.977 12.096 1.00 88.88 108 LEU A N 1
ATOM 891 C CA . LEU A 1 108 ? -12.800 5.038 11.832 1.00 88.88 108 LEU A CA 1
ATOM 892 C C . LEU A 1 108 ? -12.957 3.753 12.660 1.00 88.88 108 LEU A C 1
ATOM 894 O O . LEU A 1 108 ? -12.992 2.665 12.087 1.00 88.88 108 LEU A O 1
ATOM 898 N N . ALA A 1 109 ? -13.145 3.866 13.977 1.00 87.06 109 ALA A N 1
ATOM 899 C CA . ALA A 1 109 ? -13.396 2.725 14.858 1.00 87.06 109 ALA A CA 1
ATOM 900 C C . ALA A 1 109 ? -14.680 1.964 14.489 1.00 87.06 109 ALA A C 1
ATOM 902 O O . ALA A 1 109 ? -14.697 0.737 14.540 1.00 87.06 109 ALA A O 1
ATOM 903 N N . GLN A 1 110 ? -15.745 2.661 14.079 1.00 89.50 110 GLN A N 1
ATOM 904 C CA . GLN A 1 110 ? -16.989 2.025 13.622 1.00 89.50 110 GLN A CA 1
ATOM 905 C C . GLN A 1 110 ? -16.777 1.195 12.350 1.00 89.50 110 GLN A C 1
ATOM 907 O O . GLN A 1 110 ? -17.211 0.045 12.294 1.00 89.50 110 GLN A O 1
ATOM 912 N N . LYS A 1 111 ? -16.076 1.750 11.350 1.00 87.31 111 LYS A N 1
ATOM 913 C CA . LYS A 1 111 ? -15.705 1.019 10.129 1.00 87.31 111 LYS A CA 1
ATOM 914 C C . LYS A 1 111 ? -14.845 -0.194 10.450 1.00 87.31 111 LYS A C 1
ATOM 916 O O . LYS A 1 111 ? -15.098 -1.265 9.908 1.00 87.31 111 LYS A O 1
ATOM 921 N N . LEU A 1 112 ? -13.877 -0.032 11.354 1.00 85.25 112 LEU A N 1
ATOM 922 C CA . LEU A 1 112 ? -13.037 -1.140 11.776 1.00 85.25 112 LEU A CA 1
ATOM 923 C C . LEU A 1 112 ? -13.881 -2.233 12.433 1.00 85.25 112 LEU A C 1
ATOM 925 O O . LEU A 1 112 ? -13.803 -3.368 11.990 1.00 85.25 112 LEU A O 1
ATOM 929 N N . ARG A 1 113 ? -14.750 -1.896 13.402 1.00 85.81 113 ARG A N 1
ATOM 930 C CA . ARG A 1 113 ? -15.661 -2.849 14.072 1.00 85.81 113 ARG A CA 1
ATOM 931 C C . ARG A 1 113 ? -16.548 -3.607 13.085 1.00 85.81 113 ARG A C 1
ATOM 933 O O . ARG A 1 113 ? -16.715 -4.812 13.238 1.00 85.81 113 ARG A O 1
ATOM 940 N N . GLN A 1 114 ? -17.099 -2.917 12.086 1.00 89.19 114 GLN A N 1
ATOM 941 C CA . GLN A 1 114 ? -17.889 -3.559 11.035 1.00 89.19 114 GLN A CA 1
ATOM 942 C C . GLN A 1 114 ? -17.053 -4.584 10.260 1.00 89.19 114 GLN A C 1
ATOM 944 O O . GLN A 1 114 ? -17.525 -5.688 10.009 1.00 89.19 114 GLN A O 1
ATOM 949 N N . GLU A 1 115 ? -15.813 -4.237 9.909 1.00 87.94 115 GLU A N 1
ATOM 950 C CA . GLU A 1 115 ? -14.892 -5.157 9.241 1.00 87.94 115 GLU A CA 1
ATOM 951 C C . GLU A 1 115 ? -14.578 -6.381 10.118 1.00 87.94 115 GLU A C 1
ATOM 953 O O . GLU A 1 115 ? -14.703 -7.503 9.633 1.00 87.94 115 GLU A O 1
ATOM 958 N N . ILE A 1 116 ? -14.277 -6.191 11.415 1.00 86.06 116 ILE A N 1
ATOM 959 C CA . ILE A 1 116 ? -14.067 -7.303 12.367 1.00 86.06 116 ILE A CA 1
ATOM 960 C C . ILE A 1 116 ? -15.288 -8.224 12.386 1.00 86.06 116 ILE A C 1
ATOM 962 O O . ILE A 1 116 ? -15.152 -9.433 12.255 1.00 86.06 116 ILE A O 1
ATOM 966 N N . SER A 1 117 ? -16.491 -7.656 12.507 1.00 88.44 117 SER A N 1
ATOM 967 C CA . SER A 1 117 ? -17.730 -8.433 12.591 1.00 88.44 117 SER A CA 1
ATOM 968 C C . SER A 1 117 ? -17.964 -9.303 11.356 1.00 88.44 117 SER A C 1
ATOM 970 O O . SER A 1 117 ? -18.466 -10.415 11.493 1.00 88.44 117 SER A O 1
ATOM 972 N N . VAL A 1 118 ? -17.621 -8.811 10.162 1.00 89.75 118 VAL A N 1
ATOM 973 C CA .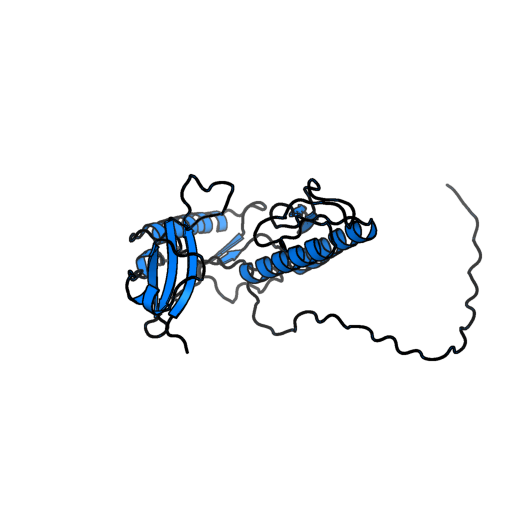 VAL A 1 118 ? -17.709 -9.603 8.927 1.00 89.75 118 VAL A CA 1
ATOM 974 C C . VAL A 1 118 ? -16.666 -10.719 8.940 1.00 89.75 118 VAL A C 1
ATOM 976 O O . VAL A 1 118 ? -16.988 -11.860 8.624 1.00 89.75 118 VAL A O 1
ATOM 979 N N . LEU A 1 119 ? -15.430 -10.415 9.338 1.00 88.19 119 LEU A N 1
ATOM 980 C CA . LEU A 1 119 ? -14.330 -11.379 9.368 1.00 88.19 119 LEU A CA 1
ATOM 981 C C . LEU A 1 119 ? -14.544 -12.510 10.389 1.00 88.19 119 LEU A C 1
ATOM 983 O O . LEU A 1 119 ? -14.237 -13.661 10.085 1.00 88.19 119 LEU A O 1
ATOM 987 N N . GLU A 1 120 ? -15.125 -12.220 11.556 1.00 88.00 120 GLU A N 1
ATOM 988 C CA . GLU A 1 120 ? -15.534 -13.242 12.534 1.00 88.00 120 GLU A CA 1
ATOM 989 C C . GLU A 1 120 ? -16.584 -14.200 11.959 1.00 88.00 120 GLU A C 1
ATOM 991 O O . GLU A 1 120 ? -16.573 -15.394 12.258 1.00 88.00 120 GLU A O 1
ATOM 996 N N . GLU A 1 121 ? -17.490 -13.701 11.115 1.00 90.62 121 GLU A N 1
ATOM 997 C CA . GLU A 1 121 ? -18.505 -14.540 10.477 1.00 90.62 121 GLU A CA 1
ATOM 998 C C . GLU A 1 121 ? -17.925 -15.375 9.328 1.00 90.62 121 GLU A C 1
ATOM 1000 O O . GLU A 1 121 ? -18.219 -16.567 9.215 1.00 90.62 121 GLU A O 1
ATOM 1005 N N . LEU A 1 122 ? -17.027 -14.789 8.529 1.00 87.88 122 LEU A N 1
ATOM 1006 C CA . LEU A 1 122 ? -16.291 -15.501 7.478 1.00 87.88 122 LEU A CA 1
ATOM 1007 C C . LEU A 1 122 ? -15.372 -16.588 8.044 1.00 87.88 122 LEU A C 1
ATOM 1009 O O . LEU A 1 122 ? -15.204 -17.634 7.427 1.00 87.88 122 LEU A O 1
ATOM 1013 N N . ARG A 1 123 ? -14.813 -16.388 9.240 1.00 84.50 123 ARG A N 1
ATOM 1014 C CA . ARG A 1 123 ? -14.009 -17.407 9.928 1.00 84.50 123 ARG A CA 1
ATOM 1015 C C . ARG A 1 123 ? -14.812 -18.672 10.241 1.00 84.50 123 ARG A C 1
ATOM 1017 O O . ARG A 1 123 ? -14.261 -19.766 10.174 1.00 84.50 123 ARG A O 1
ATOM 1024 N N . LYS A 1 124 ? -16.098 -18.539 10.581 1.00 88.75 124 LYS A N 1
ATOM 1025 C CA . LYS A 1 124 ? -16.994 -19.685 10.831 1.00 88.75 124 LYS A CA 1
ATOM 1026 C C . LYS A 1 124 ? -17.445 -20.364 9.534 1.00 88.75 124 LYS A C 1
ATOM 1028 O O . LYS A 1 124 ? -17.781 -21.543 9.560 1.00 88.75 124 LYS A O 1
ATOM 1033 N N . ASN A 1 125 ? -17.439 -19.626 8.422 1.00 88.69 125 ASN A N 1
ATOM 1034 C CA . ASN A 1 125 ? -17.929 -20.048 7.110 1.00 88.69 125 ASN A CA 1
ATOM 1035 C C . ASN A 1 125 ? -16.853 -19.802 6.038 1.00 88.69 125 ASN A C 1
ATOM 1037 O O . ASN A 1 125 ? -17.006 -18.935 5.173 1.00 88.69 125 ASN A O 1
ATOM 1041 N N . SER A 1 126 ? -15.731 -20.520 6.127 1.00 84.88 126 SER A N 1
ATOM 1042 C CA . SER A 1 126 ? -14.579 -20.281 5.253 1.00 84.88 126 SER A CA 1
ATOM 1043 C C . SER A 1 126 ? -14.875 -20.615 3.785 1.00 84.88 126 SER A C 1
ATOM 1045 O O . SER A 1 126 ? -15.631 -21.533 3.466 1.00 84.88 126 SER A O 1
ATOM 1047 N N . HIS A 1 127 ? -14.259 -19.859 2.872 1.00 83.56 127 HIS A N 1
ATOM 1048 C CA . HIS A 1 127 ? -14.391 -20.045 1.426 1.00 83.56 127 HIS A CA 1
ATOM 1049 C C . HIS A 1 127 ? -13.024 -19.869 0.743 1.00 83.56 127 HIS A C 1
ATOM 1051 O O . HIS A 1 127 ? -12.319 -18.916 1.076 1.00 83.56 127 HIS A O 1
ATOM 1057 N N . PRO A 1 128 ? -12.641 -20.713 -0.238 1.00 79.88 128 PRO A N 1
ATOM 1058 C CA . PRO A 1 128 ? -11.305 -20.689 -0.854 1.00 79.88 128 PRO A CA 1
ATOM 1059 C C . PRO A 1 128 ? -10.958 -19.385 -1.589 1.00 79.88 128 PRO A C 1
ATOM 1061 O O . PRO A 1 128 ? -9.786 -19.075 -1.772 1.00 79.88 128 PRO A O 1
ATOM 1064 N N . ASN A 1 129 ? -11.961 -18.607 -2.002 1.00 79.69 129 ASN A N 1
ATOM 1065 C CA . ASN A 1 129 ? -11.775 -17.309 -2.667 1.00 79.69 129 ASN A CA 1
ATOM 1066 C C . ASN A 1 129 ? -11.994 -16.090 -1.751 1.00 79.69 129 ASN A C 1
ATOM 1068 O O . ASN A 1 129 ? -12.154 -14.978 -2.249 1.00 79.69 129 ASN A O 1
ATOM 1072 N N . LEU A 1 130 ? -12.029 -16.281 -0.430 1.00 80.81 130 LEU A N 1
ATOM 1073 C CA . LEU A 1 130 ? -12.054 -15.205 0.565 1.00 80.81 130 LEU A CA 1
ATOM 1074 C C . LEU A 1 130 ? -10.847 -15.334 1.502 1.00 80.81 130 LEU A C 1
ATOM 1076 O O . LEU A 1 130 ? -10.251 -16.400 1.628 1.00 80.81 130 LEU A O 1
ATOM 1080 N N . CYS A 1 131 ? -10.462 -14.234 2.146 1.00 76.44 131 CYS A N 1
ATOM 1081 C CA . CYS A 1 131 ? -9.328 -14.223 3.068 1.00 76.44 131 CYS A CA 1
ATOM 1082 C C . CYS A 1 131 ? -9.607 -15.046 4.338 1.00 76.44 131 CYS A C 1
ATOM 1084 O O . CYS A 1 131 ? -10.721 -15.033 4.865 1.00 76.44 131 CYS A O 1
ATOM 1086 N N . GLU A 1 132 ? -8.580 -15.719 4.857 1.00 78.25 132 GLU A N 1
ATOM 1087 C CA . GLU A 1 132 ? -8.653 -16.509 6.086 1.00 78.25 132 GLU A CA 1
ATOM 1088 C C . GLU A 1 132 ? -8.416 -15.619 7.314 1.00 78.25 132 GLU A C 1
ATOM 1090 O O . GLU A 1 132 ? -7.323 -15.130 7.560 1.00 78.25 132 GLU A O 1
ATOM 1095 N N . TYR A 1 133 ? -9.430 -15.387 8.136 1.00 80.50 133 TYR A N 1
ATOM 1096 C CA . TYR A 1 133 ? -9.275 -14.515 9.297 1.00 80.50 133 TYR A CA 1
ATOM 1097 C C . TYR A 1 133 ? -8.749 -15.250 10.546 1.00 80.50 133 TYR A C 1
ATOM 1099 O O . TYR A 1 133 ? -9.379 -16.181 11.057 1.00 80.50 133 TYR A O 1
ATOM 1107 N N . PHE A 1 134 ? -7.621 -14.784 11.099 1.00 77.06 134 PHE A N 1
ATOM 1108 C CA . PHE A 1 134 ? -6.968 -15.425 12.250 1.00 77.06 134 PHE A CA 1
ATOM 1109 C C . PHE A 1 134 ? -7.229 -14.752 13.604 1.00 77.06 134 PHE A C 1
ATOM 1111 O O . PHE A 1 134 ? -7.011 -15.401 14.629 1.00 77.06 134 PHE A O 1
ATOM 1118 N N . GLY A 1 135 ? -7.710 -13.507 13.635 1.00 79.31 135 GLY A N 1
ATOM 1119 C CA . GLY A 1 135 ? -8.051 -12.801 14.874 1.00 79.31 135 GLY A CA 1
ATOM 1120 C C . GLY A 1 135 ? -7.497 -11.376 14.955 1.00 79.31 135 GLY A C 1
ATOM 1121 O O . GLY A 1 135 ? -6.810 -10.879 14.066 1.00 79.31 135 GLY A O 1
A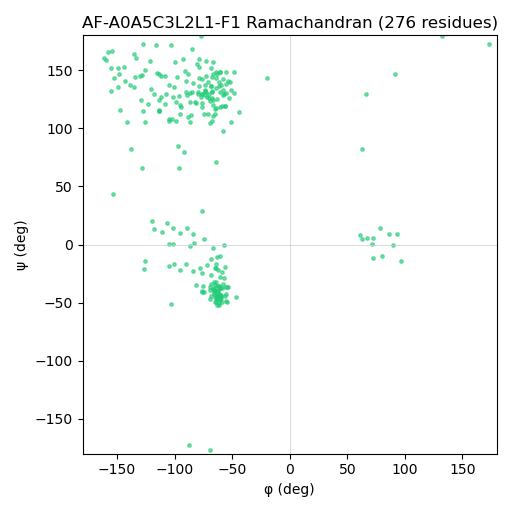TOM 1122 N N . CYS A 1 136 ? -7.779 -10.690 16.054 1.00 79.00 136 CYS A N 1
ATOM 1123 C CA . CYS A 1 136 ? -7.196 -9.391 16.388 1.00 79.00 136 CYS A CA 1
ATOM 1124 C C . CYS A 1 136 ? -6.026 -9.556 17.355 1.00 79.00 136 CYS A C 1
ATOM 1126 O O . CYS A 1 136 ? -6.117 -10.361 18.275 1.00 79.00 136 CYS A O 1
ATOM 1128 N N . PHE A 1 137 ? -4.980 -8.740 17.242 1.00 72.00 137 PHE A N 1
ATOM 1129 C CA . PHE A 1 137 ? -4.067 -8.510 18.363 1.00 72.00 137 PHE A CA 1
ATOM 1130 C C . PHE A 1 137 ? -4.356 -7.132 18.959 1.00 72.00 137 PHE A C 1
ATOM 1132 O O . PHE A 1 137 ? -4.628 -6.179 18.231 1.00 72.00 137 PHE A O 1
ATOM 1139 N N . GLY A 1 138 ? -4.366 -7.047 20.287 1.00 60.34 138 GLY A N 1
ATOM 1140 C CA . GLY A 1 138 ? -4.538 -5.792 21.006 1.00 60.34 138 GLY A CA 1
ATOM 1141 C C . GLY A 1 138 ? -3.181 -5.238 21.405 1.00 60.34 138 GLY A C 1
ATOM 1142 O O . GLY A 1 138 ? -2.743 -5.486 22.524 1.00 60.34 138 GLY A O 1
ATOM 1143 N N . ASP A 1 139 ? -2.509 -4.512 20.512 1.00 59.44 139 ASP A N 1
ATOM 1144 C CA . ASP A 1 139 ? -1.489 -3.558 20.949 1.00 59.44 139 ASP A CA 1
ATOM 1145 C C . ASP A 1 139 ? -2.068 -2.137 20.950 1.00 59.44 139 ASP A C 1
ATOM 1147 O O . ASP A 1 139 ? -3.072 -1.840 20.298 1.00 59.44 139 ASP A O 1
ATOM 1151 N N . THR A 1 140 ? -1.467 -1.253 21.743 1.00 49.22 140 THR A N 1
ATOM 1152 C CA . THR A 1 140 ? -1.951 0.117 21.959 1.00 49.22 140 THR A CA 1
ATOM 1153 C C . THR A 1 140 ? -1.8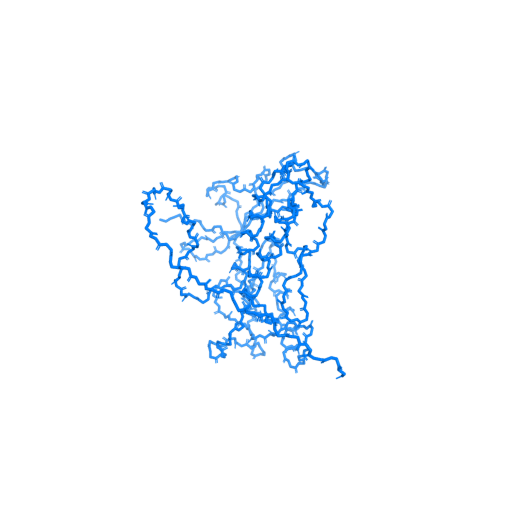76 1.004 20.715 1.00 49.22 140 THR A C 1
ATOM 1155 O O . THR A 1 140 ? -2.347 2.136 20.778 1.00 49.22 140 THR A O 1
ATOM 1158 N N . ASN A 1 141 ? -1.341 0.520 19.588 1.00 48.72 141 ASN A N 1
ATOM 1159 C CA . ASN A 1 141 ? -1.094 1.324 18.396 1.00 48.72 141 ASN A CA 1
ATOM 1160 C C . ASN A 1 141 ? -1.705 0.760 17.102 1.00 48.72 141 ASN A C 1
ATOM 1162 O O . ASN A 1 141 ? -1.830 1.517 16.138 1.00 48.72 141 ASN A O 1
ATOM 1166 N N . THR A 1 142 ? -2.036 -0.530 16.992 1.00 50.16 142 THR A N 1
ATOM 1167 C CA . THR A 1 142 ? -2.146 -1.184 15.682 1.00 50.16 142 THR A CA 1
ATOM 1168 C C . THR A 1 142 ? -3.069 -2.409 15.655 1.00 50.16 142 THR A C 1
ATOM 1170 O O . THR A 1 142 ? -3.043 -3.267 16.523 1.00 50.16 142 THR A O 1
ATOM 1173 N N . GLY A 1 143 ? -3.949 -2.431 14.649 1.00 54.44 143 GLY A N 1
ATOM 1174 C CA . GLY A 1 143 ? -5.087 -3.345 14.542 1.00 54.44 143 GLY A CA 1
ATOM 1175 C C . GLY A 1 143 ? -4.838 -4.704 13.876 1.00 54.44 143 GLY A C 1
ATOM 1176 O O . GLY A 1 143 ? -3.717 -5.077 13.570 1.00 54.44 143 GLY A O 1
ATOM 1177 N N . LEU A 1 144 ? -5.967 -5.391 13.679 1.00 56.66 144 LEU A N 1
ATOM 1178 C CA . LEU A 1 144 ? -6.273 -6.741 13.174 1.00 56.66 144 LEU A CA 1
ATOM 1179 C C . LEU A 1 144 ? -5.254 -7.533 12.329 1.00 56.66 144 LEU A C 1
ATOM 1181 O O . LEU A 1 144 ? -4.639 -7.027 11.394 1.00 56.66 144 LEU A O 1
ATOM 1185 N N . ILE A 1 145 ? -5.225 -8.855 12.557 1.00 55.94 145 ILE A N 1
ATOM 1186 C CA . ILE A 1 145 ? -4.593 -9.840 11.666 1.00 55.94 145 ILE A CA 1
ATOM 1187 C C . ILE A 1 145 ? -5.651 -10.424 10.738 1.00 55.94 145 ILE A C 1
ATOM 1189 O O . ILE A 1 145 ? -6.617 -11.052 11.168 1.00 55.94 145 ILE A O 1
ATOM 1193 N N . ILE A 1 146 ? -5.442 -10.251 9.439 1.00 55.19 146 ILE A N 1
ATOM 1194 C CA . ILE A 1 146 ? -6.212 -10.935 8.407 1.00 55.19 146 ILE A CA 1
ATOM 1195 C C . ILE A 1 146 ? -5.222 -11.868 7.725 1.00 55.19 146 ILE A C 1
ATOM 1197 O O . ILE A 1 146 ? -4.264 -11.412 7.113 1.00 55.19 146 ILE A O 1
ATOM 1201 N N . GLY A 1 147 ? -5.411 -13.175 7.830 1.00 51.78 147 GLY A N 1
ATOM 1202 C CA . GLY A 1 147 ? -4.701 -14.087 6.948 1.00 51.78 147 GLY A CA 1
ATOM 1203 C C . GLY A 1 147 ? -5.190 -13.872 5.527 1.00 51.78 147 GLY A C 1
ATOM 1204 O O . GLY A 1 147 ? -6.382 -13.927 5.234 1.00 51.78 147 GLY A O 1
ATOM 1205 N N . LEU A 1 148 ? -4.276 -13.581 4.617 1.00 53.44 148 LEU A N 1
ATOM 1206 C CA . LEU A 1 148 ? -4.587 -13.729 3.205 1.00 53.44 148 LEU A CA 1
ATOM 1207 C C . LEU A 1 148 ? -4.479 -15.218 2.845 1.00 53.44 148 LEU A C 1
ATOM 1209 O O . LEU A 1 148 ? -3.814 -15.970 3.566 1.00 53.44 148 LEU A O 1
ATOM 1213 N N . PRO A 1 149 ? -5.109 -15.668 1.744 1.00 53.12 149 PRO A N 1
ATOM 1214 C CA . PRO A 1 149 ? -4.716 -16.935 1.136 1.00 53.12 149 PRO A CA 1
ATOM 1215 C C . PRO A 1 149 ? -3.185 -16.962 0.970 1.00 53.12 149 PRO A C 1
ATOM 1217 O O . PRO A 1 149 ? -2.582 -15.898 0.799 1.00 53.12 149 PRO A O 1
ATOM 1220 N N . PRO A 1 150 ? -2.545 -18.141 1.063 1.00 58.47 150 PRO A N 1
ATOM 1221 C CA . PRO A 1 150 ? -1.095 -18.267 1.150 1.00 58.47 150 PRO A CA 1
ATOM 1222 C C . PRO A 1 150 ? -0.409 -17.619 -0.056 1.00 58.47 150 PRO A C 1
ATOM 1224 O O . PRO A 1 150 ? -0.278 -18.224 -1.114 1.00 58.47 150 PRO A O 1
ATOM 1227 N N . LEU A 1 151 ? 0.048 -16.379 0.111 1.00 67.56 151 LEU A N 1
ATOM 1228 C CA . LEU A 1 151 ? 0.921 -15.720 -0.844 1.00 67.56 151 LEU A CA 1
ATOM 1229 C C . LEU A 1 151 ? 2.344 -16.078 -0.438 1.00 67.56 151 LEU A C 1
ATOM 1231 O O . LEU A 1 151 ? 2.822 -15.675 0.621 1.00 67.56 151 LEU A O 1
ATOM 1235 N N . ASN A 1 152 ? 3.000 -16.900 -1.247 1.00 77.06 152 ASN A N 1
ATOM 1236 C CA . ASN A 1 152 ? 4.370 -17.303 -0.988 1.00 77.06 152 ASN A CA 1
ATOM 1237 C C . ASN A 1 152 ? 5.305 -16.250 -1.590 1.00 77.06 152 ASN A C 1
ATOM 1239 O O . ASN A 1 152 ? 5.473 -16.186 -2.807 1.00 77.06 152 ASN A O 1
ATOM 1243 N N . PHE A 1 153 ? 5.910 -15.419 -0.740 1.00 83.00 153 PHE A N 1
ATOM 1244 C CA . PHE A 1 153 ? 6.824 -14.368 -1.191 1.00 83.00 153 PHE A CA 1
ATOM 1245 C C . PHE A 1 153 ? 7.952 -14.908 -2.052 1.00 83.00 153 PHE A C 1
ATOM 1247 O O . PHE A 1 153 ? 8.317 -14.255 -3.021 1.00 83.00 153 PHE A O 1
ATOM 1254 N N . GLU A 1 154 ? 8.469 -16.097 -1.753 1.00 85.25 154 GLU A N 1
ATOM 1255 C CA . GLU A 1 154 ? 9.549 -16.677 -2.535 1.00 85.25 154 GLU A CA 1
ATOM 1256 C C . GLU A 1 154 ? 9.081 -17.086 -3.937 1.00 85.25 154 GLU A C 1
ATOM 1258 O O . GLU A 1 154 ? 9.785 -16.802 -4.906 1.00 85.25 154 GLU A O 1
ATOM 1263 N N . LEU A 1 155 ? 7.869 -17.641 -4.072 1.00 88.19 155 LEU A N 1
ATOM 1264 C CA . LEU A 1 155 ? 7.269 -17.909 -5.388 1.00 88.19 155 LEU A CA 1
ATOM 1265 C C . LEU A 1 155 ? 7.063 -16.615 -6.183 1.00 88.19 155 LEU A C 1
ATOM 1267 O O . LEU A 1 155 ? 7.453 -16.544 -7.349 1.00 88.19 155 LEU A O 1
ATOM 1271 N N . ILE A 1 156 ? 6.525 -15.565 -5.553 1.00 90.88 156 ILE A N 1
ATOM 1272 C CA . ILE A 1 156 ? 6.338 -14.267 -6.217 1.00 90.88 156 ILE A CA 1
ATOM 1273 C C . ILE A 1 156 ? 7.683 -13.661 -6.627 1.00 90.88 156 ILE A C 1
ATOM 1275 O O . ILE A 1 156 ? 7.851 -13.198 -7.756 1.00 90.88 156 ILE A O 1
ATOM 1279 N N . ARG A 1 157 ? 8.664 -13.689 -5.726 1.00 93.06 157 ARG A N 1
ATOM 1280 C CA . ARG A 1 157 ? 10.004 -13.143 -5.939 1.00 93.06 157 ARG A CA 1
ATOM 1281 C C . ARG A 1 157 ? 10.705 -13.844 -7.102 1.00 93.06 157 ARG A C 1
ATOM 1283 O O . ARG A 1 157 ? 11.204 -13.179 -8.010 1.00 93.06 157 ARG A O 1
ATOM 1290 N N . GLN A 1 158 ? 10.746 -15.175 -7.086 1.00 95.00 158 GLN A N 1
ATOM 1291 C CA . GLN A 1 158 ? 11.412 -15.968 -8.119 1.00 95.00 158 GLN A CA 1
ATOM 1292 C C . GLN A 1 158 ? 10.676 -15.896 -9.459 1.00 95.00 158 GLN A C 1
ATOM 1294 O O . GLN A 1 158 ? 11.313 -15.654 -10.485 1.00 95.00 158 GLN A O 1
ATOM 1299 N N . GLY A 1 159 ? 9.351 -16.060 -9.455 1.00 96.38 159 GLY A N 1
ATOM 1300 C CA . GLY A 1 159 ? 8.541 -16.054 -10.671 1.00 96.38 159 GLY A CA 1
ATOM 1301 C C . GLY A 1 159 ? 8.587 -14.708 -11.392 1.00 96.38 159 GLY A C 1
ATOM 1302 O O . GLY A 1 159 ? 8.837 -14.660 -12.597 1.00 96.38 159 GLY A O 1
ATOM 1303 N N . LEU A 1 160 ? 8.456 -13.600 -10.653 1.00 97.38 160 LEU A N 1
ATOM 1304 C CA . LEU A 1 160 ? 8.506 -12.261 -11.240 1.00 97.38 160 LEU A CA 1
ATOM 1305 C C . LEU A 1 160 ? 9.896 -11.959 -11.818 1.00 97.38 160 LEU A C 1
ATOM 1307 O O . LEU A 1 160 ? 10.007 -11.460 -12.939 1.00 97.38 160 LEU A O 1
ATOM 1311 N N . ALA A 1 161 ? 10.964 -12.319 -11.098 1.00 98.19 161 ALA A N 1
ATOM 1312 C CA . ALA A 1 161 ? 12.332 -12.167 -11.590 1.00 98.19 161 ALA A CA 1
ATOM 1313 C C . ALA A 1 161 ? 12.591 -13.006 -12.854 1.00 98.19 161 ALA A C 1
ATOM 1315 O O . ALA A 1 161 ? 13.256 -12.534 -13.779 1.00 98.19 161 ALA A O 1
ATOM 1316 N N . ALA A 1 162 ? 12.057 -14.230 -12.920 1.00 98.38 162 ALA A N 1
ATOM 1317 C CA . ALA A 1 162 ? 12.175 -15.094 -14.091 1.00 98.38 162 ALA A CA 1
ATOM 1318 C C . ALA A 1 162 ? 11.451 -14.508 -15.315 1.00 98.38 162 ALA A C 1
ATOM 1320 O O . ALA A 1 162 ? 12.043 -14.459 -16.396 1.00 98.38 162 ALA A O 1
ATOM 1321 N N . GLY A 1 163 ? 10.225 -14.002 -15.144 1.00 98.44 163 GLY A N 1
ATOM 1322 C CA . GLY A 1 163 ? 9.460 -13.348 -16.212 1.00 98.44 163 GLY A CA 1
ATOM 1323 C C . GLY A 1 163 ? 10.149 -12.092 -16.754 1.00 98.44 163 GLY A C 1
ATOM 1324 O O . GLY A 1 163 ? 10.331 -11.954 -17.964 1.00 98.44 163 GLY A O 1
ATOM 1325 N N . ILE A 1 164 ? 10.633 -11.218 -15.864 1.00 98.69 164 ILE A N 1
ATOM 1326 C CA . ILE A 1 164 ? 11.396 -10.017 -16.248 1.00 98.69 164 ILE A CA 1
ATOM 1327 C C . ILE A 1 164 ? 12.682 -10.407 -16.989 1.00 98.69 164 ILE A C 1
ATOM 1329 O O . ILE A 1 164 ? 12.978 -9.867 -18.055 1.00 98.69 164 ILE A O 1
ATOM 1333 N N . LYS A 1 165 ? 13.437 -11.384 -16.471 1.00 98.62 165 LYS A N 1
ATOM 1334 C CA . LYS A 1 165 ? 14.664 -11.874 -17.118 1.00 98.62 165 LYS A CA 1
ATOM 1335 C C . LYS A 1 165 ? 14.389 -12.419 -18.521 1.00 98.62 165 LYS A C 1
ATOM 1337 O O . LYS A 1 165 ? 15.214 -12.218 -19.412 1.00 98.62 165 LYS A O 1
ATOM 1342 N N . HIS A 1 166 ? 13.258 -13.095 -18.719 1.00 98.69 166 HIS A N 1
ATOM 1343 C CA . HIS A 1 166 ? 12.851 -13.593 -20.029 1.00 98.69 166 HIS A CA 1
ATOM 1344 C C . HIS A 1 166 ? 12.599 -12.447 -21.019 1.00 98.69 166 HIS A C 1
ATOM 1346 O O . HIS A 1 166 ? 13.199 -12.450 -22.093 1.00 98.69 166 HIS A O 1
ATOM 1352 N N . LEU A 1 167 ? 11.822 -11.422 -20.637 1.00 98.25 167 LEU A N 1
ATOM 1353 C CA . LEU A 1 167 ? 11.640 -10.215 -21.462 1.00 98.25 167 LEU A CA 1
ATOM 1354 C C . LEU A 1 167 ? 12.978 -9.556 -21.799 1.00 98.25 167 LEU A C 1
ATOM 1356 O O . LEU A 1 167 ? 13.249 -9.225 -22.955 1.00 98.25 167 LEU A O 1
ATOM 1360 N N . HIS A 1 168 ? 13.862 -9.445 -20.806 1.00 98.69 168 HIS A N 1
ATOM 1361 C CA . HIS A 1 168 ? 15.155 -8.801 -21.001 1.00 98.69 168 HIS A CA 1
ATOM 1362 C C . HIS A 1 168 ? 16.069 -9.561 -21.959 1.00 98.69 168 HIS A C 1
ATOM 1364 O O . HIS A 1 168 ? 16.865 -8.935 -22.662 1.00 98.69 168 HIS A O 1
ATOM 1370 N N . ALA A 1 169 ? 15.970 -10.891 -21.996 1.00 98.56 169 ALA A N 1
ATOM 1371 C CA . ALA A 1 169 ? 16.690 -11.723 -22.956 1.00 98.56 169 ALA A CA 1
ATOM 1372 C C . ALA A 1 169 ? 16.185 -11.528 -24.397 1.00 98.56 169 ALA A C 1
ATOM 1374 O O . ALA A 1 169 ? 16.961 -11.696 -25.334 1.00 98.56 169 ALA A O 1
ATOM 1375 N N . LEU A 1 170 ? 14.924 -11.117 -24.571 1.00 98.50 170 LEU A N 1
ATOM 1376 C CA . LEU A 1 170 ? 14.330 -10.760 -25.865 1.00 98.50 170 LEU A CA 1
ATOM 1377 C C . LEU A 1 170 ? 14.639 -9.316 -26.300 1.00 98.50 170 LEU A C 1
ATOM 1379 O O . LEU A 1 170 ? 14.185 -8.885 -27.356 1.00 98.50 170 LEU A O 1
ATOM 1383 N N . GLY A 1 171 ? 15.402 -8.553 -25.510 1.00 98.38 171 GLY A N 1
ATOM 1384 C CA . GLY A 1 171 ? 15.693 -7.147 -25.805 1.00 98.38 171 GLY A CA 1
ATOM 1385 C C . GLY A 1 171 ? 14.555 -6.182 -25.454 1.00 98.38 171 GLY A C 1
ATOM 1386 O O . GLY A 1 171 ? 14.580 -5.037 -25.904 1.00 98.38 171 GLY A O 1
ATOM 1387 N N . LEU A 1 172 ? 13.567 -6.638 -24.679 1.00 98.62 172 LEU A N 1
ATOM 1388 C CA . LEU A 1 172 ? 12.384 -5.880 -24.277 1.00 98.62 172 LEU A CA 1
ATOM 1389 C C . LEU A 1 172 ? 12.459 -5.519 -22.790 1.00 98.62 172 LEU A C 1
ATOM 1391 O O . LEU A 1 172 ? 12.920 -6.324 -21.979 1.00 98.62 172 LEU A O 1
ATOM 1395 N N . ALA A 1 173 ? 11.946 -4.348 -22.420 1.00 98.56 173 ALA A N 1
ATOM 1396 C CA . ALA A 1 173 ? 11.554 -4.043 -21.043 1.00 98.56 173 ALA A CA 1
ATOM 1397 C C . ALA A 1 173 ? 10.043 -3.818 -20.983 1.00 98.56 173 ALA A C 1
ATOM 1399 O O . ALA A 1 173 ? 9.442 -3.331 -21.942 1.00 98.56 173 ALA A O 1
ATOM 1400 N N . HIS A 1 174 ? 9.426 -4.176 -19.861 1.00 98.69 174 HIS A N 1
ATOM 1401 C CA . HIS A 1 174 ? 7.990 -3.982 -19.656 1.00 98.69 174 HIS A CA 1
ATOM 1402 C C . HIS A 1 174 ? 7.650 -2.512 -19.374 1.00 98.69 174 HIS A C 1
ATOM 1404 O O . HIS A 1 174 ? 6.609 -2.019 -19.799 1.00 98.69 174 HIS A O 1
ATOM 1410 N N . ASN A 1 175 ? 8.533 -1.806 -18.658 1.00 98.38 175 ASN A N 1
ATOM 1411 C CA . ASN A 1 175 ? 8.448 -0.390 -18.279 1.00 98.38 175 ASN A CA 1
ATOM 1412 C C . ASN A 1 175 ? 7.259 -0.007 -17.375 1.00 98.38 175 ASN A C 1
ATOM 1414 O O . ASN A 1 175 ? 7.069 1.176 -17.087 1.00 98.38 175 ASN A O 1
ATOM 1418 N N . ASP A 1 176 ? 6.458 -0.975 -16.928 1.00 97.88 176 ASP A N 1
ATOM 1419 C CA . ASP A 1 176 ? 5.284 -0.739 -16.076 1.00 97.88 176 ASP A CA 1
ATOM 1420 C C . ASP A 1 176 ? 4.941 -1.951 -15.195 1.00 97.88 176 ASP A C 1
ATOM 1422 O O . ASP A 1 176 ? 3.790 -2.364 -15.075 1.00 97.88 176 ASP A O 1
ATOM 1426 N N . ILE A 1 177 ? 5.961 -2.569 -14.594 1.00 98.31 177 ILE A N 1
ATOM 1427 C CA . ILE A 1 177 ? 5.740 -3.619 -13.595 1.00 98.31 177 ILE A CA 1
ATOM 1428 C C . ILE A 1 177 ? 5.140 -2.977 -12.337 1.00 98.31 177 ILE A C 1
ATOM 1430 O O . ILE A 1 177 ? 5.717 -2.068 -11.743 1.00 98.31 177 ILE A O 1
ATOM 1434 N N . SER A 1 178 ? 3.977 -3.450 -11.905 1.00 96.50 178 SER A N 1
ATOM 1435 C CA . SER A 1 178 ? 3.314 -2.980 -10.688 1.00 96.50 178 SER A CA 1
ATOM 1436 C C . SER A 1 178 ? 2.330 -4.042 -10.186 1.00 96.50 178 SER A C 1
ATOM 1438 O O . SER A 1 178 ? 1.993 -4.959 -10.935 1.00 96.50 178 SER A O 1
ATOM 1440 N N . PRO A 1 179 ? 1.823 -3.947 -8.943 1.00 95.00 179 PRO A N 1
ATOM 1441 C CA . PRO A 1 179 ? 0.856 -4.914 -8.428 1.00 95.00 179 PRO A CA 1
ATOM 1442 C C . PRO A 1 179 ? -0.435 -5.022 -9.251 1.00 95.00 179 PRO A C 1
ATOM 1444 O O . PRO A 1 179 ? -1.095 -6.050 -9.182 1.00 95.00 179 PRO A O 1
ATOM 1447 N N . THR A 1 180 ? -0.816 -3.992 -10.016 1.00 94.62 180 THR A N 1
ATOM 1448 C CA . THR A 1 180 ? -2.007 -4.059 -10.883 1.00 94.62 180 THR A CA 1
ATOM 1449 C C . THR A 1 180 ? -1.755 -4.844 -12.166 1.00 94.62 180 THR A C 1
ATOM 1451 O O . THR A 1 180 ? -2.708 -5.333 -12.763 1.00 94.62 180 THR A 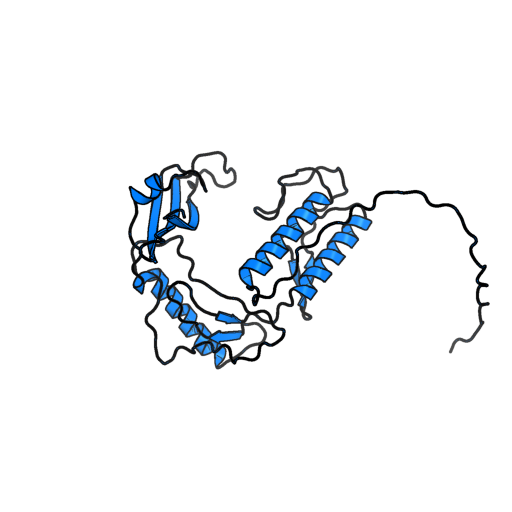O 1
ATOM 1454 N N . ASN A 1 181 ? -0.485 -4.995 -12.552 1.00 97.62 181 ASN A N 1
ATOM 1455 C CA . ASN A 1 181 ? -0.040 -5.660 -13.777 1.00 97.62 181 ASN A CA 1
ATOM 1456 C C . ASN A 1 181 ? 0.578 -7.043 -13.478 1.00 97.62 181 ASN A C 1
ATOM 1458 O O . ASN A 1 181 ? 1.325 -7.604 -14.279 1.00 97.62 181 ASN A O 1
ATOM 1462 N N . ILE A 1 182 ? 0.284 -7.593 -12.295 1.00 96.44 182 ILE A N 1
ATOM 1463 C CA . ILE A 1 182 ? 0.697 -8.929 -11.864 1.00 96.44 182 ILE A CA 1
ATOM 1464 C C . ILE A 1 182 ? -0.552 -9.671 -11.394 1.00 96.44 182 ILE A C 1
ATOM 1466 O O . ILE A 1 182 ? -1.169 -9.301 -10.395 1.00 96.44 182 ILE A O 1
ATOM 1470 N N . MET A 1 183 ? -0.914 -10.737 -12.100 1.00 92.31 183 MET A N 1
ATOM 1471 C CA . MET A 1 183 ? -1.941 -11.678 -11.654 1.00 92.31 183 MET A CA 1
ATOM 1472 C C . MET A 1 183 ? -1.306 -12.834 -10.888 1.00 92.31 183 MET A C 1
ATOM 1474 O O . MET A 1 183 ? -0.116 -13.101 -11.034 1.00 92.31 183 MET A O 1
ATOM 1478 N N . ILE A 1 184 ? -2.106 -13.527 -10.084 1.00 90.00 184 ILE A N 1
ATOM 1479 C CA . ILE A 1 184 ? -1.704 -14.758 -9.405 1.00 90.00 184 ILE A CA 1
ATOM 1480 C C . ILE A 1 184 ? -2.500 -15.907 -10.017 1.00 90.00 184 ILE A C 1
ATOM 1482 O O . ILE A 1 184 ? -3.725 -15.807 -10.115 1.00 90.00 184 ILE A O 1
ATOM 1486 N N . ASP A 1 185 ? -1.813 -16.957 -10.462 1.00 86.19 185 ASP A N 1
ATOM 1487 C CA . ASP A 1 185 ? -2.472 -18.163 -10.968 1.00 86.19 185 ASP A CA 1
ATOM 1488 C C . ASP A 1 185 ? -3.012 -19.052 -9.830 1.00 86.19 185 ASP A C 1
ATOM 1490 O O . ASP A 1 185 ? -2.872 -18.757 -8.641 1.00 86.19 185 ASP A O 1
ATOM 1494 N N . GLU A 1 186 ? -3.641 -20.168 -10.193 1.00 80.94 186 GLU A N 1
ATOM 1495 C CA . GLU A 1 186 ? -4.208 -21.130 -9.239 1.00 80.94 186 GLU A CA 1
ATOM 1496 C C . GLU A 1 186 ? -3.165 -21.819 -8.335 1.00 80.94 186 GLU A C 1
ATOM 1498 O O . GLU A 1 186 ? -3.525 -22.359 -7.289 1.00 80.94 186 GLU A O 1
ATOM 1503 N N . TYR A 1 187 ? -1.878 -21.763 -8.694 1.00 82.81 187 TYR A N 1
ATOM 1504 C CA . TYR A 1 187 ? -0.760 -22.330 -7.934 1.00 82.81 187 TYR A CA 1
ATOM 1505 C C . TYR A 1 187 ? 0.012 -21.273 -7.129 1.00 82.81 187 TYR A C 1
ATOM 1507 O O . TYR A 1 187 ? 0.981 -21.607 -6.445 1.00 82.81 187 TYR A O 1
ATOM 1515 N N . GLY A 1 188 ? -0.399 -20.003 -7.186 1.00 82.62 188 GLY A N 1
ATOM 1516 C CA . GLY A 1 188 ? 0.272 -18.908 -6.489 1.00 82.62 188 GLY A CA 1
ATOM 1517 C C . GLY A 1 188 ? 1.440 -18.280 -7.258 1.00 82.62 188 GLY A C 1
ATOM 1518 O O . GLY A 1 188 ? 2.168 -17.469 -6.678 1.00 82.62 188 GLY A O 1
ATOM 1519 N N . ASN A 1 189 ? 1.644 -18.622 -8.534 1.00 89.50 189 ASN A N 1
ATOM 1520 C CA . ASN A 1 189 ? 2.705 -18.026 -9.343 1.00 89.50 189 ASN A CA 1
ATOM 1521 C C . ASN A 1 189 ? 2.305 -16.631 -9.840 1.00 89.50 189 ASN A C 1
ATOM 1523 O O . ASN A 1 189 ? 1.150 -16.415 -10.220 1.00 89.50 189 ASN A O 1
ATOM 1527 N N . PRO A 1 190 ? 3.261 -15.688 -9.906 1.00 94.69 190 PRO A N 1
ATOM 1528 C CA . PRO A 1 190 ? 3.023 -14.383 -10.498 1.00 94.69 190 PRO A CA 1
ATOM 1529 C C . PRO A 1 190 ? 3.015 -14.474 -12.028 1.00 94.69 190 PRO A C 1
ATOM 1531 O O . PRO A 1 190 ? 3.962 -14.965 -12.645 1.00 94.69 190 PRO A O 1
ATOM 1534 N N . ILE A 1 191 ? 1.981 -13.919 -12.646 1.00 96.88 191 ILE A N 1
ATOM 1535 C CA . ILE A 1 191 ? 1.831 -13.795 -14.094 1.00 96.88 191 ILE A CA 1
ATOM 1536 C C . ILE A 1 191 ? 1.890 -12.309 -14.449 1.00 96.88 191 ILE A C 1
ATOM 1538 O O . ILE A 1 191 ? 1.022 -11.537 -14.045 1.00 96.88 191 ILE A O 1
ATOM 1542 N N . ILE A 1 192 ? 2.929 -11.902 -15.185 1.00 98.19 192 ILE A N 1
ATOM 1543 C CA . ILE A 1 192 ? 3.067 -10.530 -15.695 1.00 98.19 192 ILE A CA 1
ATOM 1544 C C . ILE A 1 192 ? 2.050 -10.330 -16.822 1.00 98.19 192 ILE A C 1
ATOM 1546 O O . ILE A 1 192 ? 2.014 -11.121 -17.767 1.00 98.19 192 ILE A O 1
ATOM 1550 N N . ILE A 1 193 ? 1.241 -9.281 -16.717 1.00 97.38 193 ILE A N 1
ATOM 1551 C CA . ILE A 1 193 ? 0.209 -8.914 -17.693 1.00 97.38 193 ILE A CA 1
ATOM 1552 C C . ILE A 1 193 ? 0.361 -7.446 -18.116 1.00 97.38 193 ILE A C 1
ATOM 1554 O O . ILE A 1 193 ? 1.116 -6.707 -17.500 1.00 97.38 193 ILE A O 1
ATOM 1558 N N . ASP A 1 194 ? -0.418 -7.033 -19.122 1.00 95.62 194 ASP A N 1
ATOM 1559 C CA . ASP A 1 194 ? -0.483 -5.657 -19.647 1.00 95.62 194 ASP A CA 1
ATOM 1560 C C . ASP A 1 194 ? 0.836 -5.145 -20.266 1.00 95.62 194 ASP A C 1
ATOM 1562 O O . ASP A 1 194 ? 1.609 -4.399 -19.672 1.00 95.62 194 ASP A O 1
ATOM 1566 N N . PHE A 1 195 ? 1.071 -5.520 -21.527 1.00 97.62 195 PHE A N 1
ATOM 1567 C CA . PHE A 1 195 ? 2.284 -5.179 -22.277 1.00 97.62 195 PHE A CA 1
ATOM 1568 C C . PHE A 1 195 ? 2.185 -3.852 -23.048 1.00 97.62 195 PHE A C 1
ATOM 1570 O O . PHE A 1 195 ? 3.039 -3.573 -23.890 1.00 97.62 195 PHE A O 1
ATOM 1577 N N . ASP A 1 196 ? 1.193 -3.002 -22.771 1.00 95.94 196 ASP A N 1
ATOM 1578 C CA . ASP A 1 196 ? 0.945 -1.777 -23.545 1.00 95.94 196 ASP A CA 1
ATOM 1579 C C . ASP A 1 196 ? 2.084 -0.739 -23.451 1.00 95.94 196 ASP A C 1
ATOM 1581 O O . ASP A 1 196 ? 2.181 0.174 -24.280 1.00 95.94 196 ASP A O 1
ATOM 1585 N N . ASN A 1 197 ? 2.936 -0.819 -22.423 1.00 96.50 197 ASN A N 1
ATOM 1586 C CA . ASN A 1 197 ? 4.145 0.008 -22.286 1.00 96.50 197 ASN A CA 1
ATOM 1587 C C . ASN A 1 197 ? 5.447 -0.759 -22.585 1.00 96.50 197 ASN A C 1
ATOM 1589 O O . ASN A 1 197 ? 6.541 -0.190 -22.494 1.00 96.50 197 ASN A O 1
ATOM 1593 N N . CYS A 1 198 ? 5.340 -2.045 -22.927 1.00 98.06 198 CYS A N 1
ATOM 1594 C CA . CYS A 1 198 ? 6.484 -2.887 -23.225 1.00 98.06 198 CYS A CA 1
ATOM 1595 C C . CYS A 1 198 ? 7.059 -2.519 -24.593 1.00 98.06 198 CYS A C 1
ATOM 1597 O O . CYS A 1 198 ? 6.339 -2.446 -25.589 1.00 98.06 198 CYS A O 1
ATOM 1599 N N . CYS A 1 199 ? 8.366 -2.280 -24.658 1.00 97.88 199 CYS A N 1
ATOM 1600 C CA . CYS A 1 199 ? 9.030 -1.973 -25.920 1.00 97.88 199 CYS A CA 1
ATOM 1601 C C . CYS A 1 199 ? 10.522 -2.346 -25.891 1.00 97.88 199 CYS A C 1
ATOM 1603 O O . CYS A 1 199 ? 11.064 -2.663 -24.825 1.00 97.88 199 CYS A O 1
ATOM 1605 N N . PRO A 1 200 ? 11.193 -2.371 -27.061 1.00 98.69 200 PRO A N 1
ATOM 1606 C CA . PRO A 1 200 ? 12.623 -2.643 -27.134 1.00 98.69 200 PRO A CA 1
ATOM 1607 C C . PRO A 1 200 ? 13.456 -1.618 -26.368 1.00 98.69 200 PRO A C 1
ATOM 1609 O O . PRO A 1 200 ? 13.124 -0.431 -26.332 1.00 98.69 200 PRO A O 1
ATOM 1612 N N . PHE A 1 201 ? 14.586 -2.060 -25.819 1.00 98.56 201 PHE A N 1
ATOM 1613 C CA . PHE A 1 201 ? 15.515 -1.169 -25.126 1.00 98.56 201 PHE A CA 1
ATOM 1614 C C . PHE A 1 201 ? 15.928 0.030 -25.989 1.00 98.56 201 PHE A C 1
ATOM 1616 O O . PHE A 1 201 ? 16.156 -0.087 -27.195 1.00 98.56 201 PHE A O 1
ATOM 1623 N N . GLY A 1 202 ? 16.035 1.195 -25.354 1.00 97.50 202 GLY A N 1
ATOM 1624 C CA . GLY A 1 202 ? 16.365 2.464 -26.000 1.00 97.50 202 GLY A CA 1
ATOM 1625 C C . GLY A 1 202 ? 15.189 3.153 -26.698 1.00 97.50 202 GLY A C 1
ATOM 1626 O O . GLY A 1 202 ? 15.326 4.317 -27.074 1.00 97.50 202 GLY A O 1
ATOM 1627 N N . GLN A 1 203 ? 14.036 2.494 -26.851 1.00 98.00 203 GLN A N 1
ATOM 1628 C CA . GLN A 1 203 ? 12.855 3.122 -27.445 1.00 98.00 203 GLN A CA 1
ATOM 1629 C C . GLN A 1 203 ? 12.123 4.027 -26.444 1.00 98.00 203 GLN A C 1
ATOM 1631 O O . GLN A 1 203 ? 12.181 3.787 -25.233 1.00 98.00 203 GLN A O 1
ATOM 1636 N N . PRO A 1 204 ? 11.404 5.059 -26.923 1.00 97.56 204 PRO A N 1
ATOM 1637 C CA . PRO A 1 204 ? 10.533 5.856 -26.072 1.00 97.56 204 PRO A CA 1
ATOM 1638 C C . PRO A 1 204 ? 9.449 4.994 -25.410 1.00 97.56 204 PRO A C 1
ATOM 1640 O O . PRO A 1 204 ? 8.816 4.165 -26.063 1.00 97.56 204 PRO A O 1
ATOM 1643 N N . CYS A 1 205 ? 9.202 5.225 -24.123 1.00 95.19 205 CYS A N 1
ATOM 1644 C CA . CYS A 1 205 ? 8.121 4.601 -23.364 1.00 95.19 205 CYS A CA 1
ATOM 1645 C C . CYS A 1 205 ? 7.385 5.640 -22.507 1.00 95.19 205 CYS A C 1
ATOM 1647 O O . CYS A 1 205 ? 7.871 6.750 -22.257 1.00 95.19 205 CYS A O 1
ATOM 1649 N N . ARG A 1 206 ? 6.190 5.284 -22.030 1.00 93.75 206 ARG A N 1
ATOM 1650 C CA . ARG A 1 206 ? 5.490 6.065 -21.006 1.00 93.75 206 ARG A CA 1
ATOM 1651 C C . ARG A 1 206 ? 6.183 5.875 -19.659 1.00 93.75 206 ARG A C 1
ATOM 1653 O O . ARG A 1 206 ? 6.871 4.882 -19.428 1.00 93.75 206 ARG A O 1
ATOM 1660 N N . THR A 1 207 ? 5.970 6.829 -18.760 1.00 91.50 207 THR A N 1
ATOM 1661 C CA . THR A 1 207 ? 6.340 6.663 -17.354 1.00 91.50 207 THR A CA 1
ATOM 1662 C C . THR A 1 207 ? 5.441 5.595 -16.729 1.00 91.50 207 THR A C 1
ATOM 1664 O O . THR A 1 207 ? 4.227 5.657 -16.913 1.00 91.50 207 THR A O 1
ATOM 1667 N N . GLY A 1 208 ? 6.036 4.645 -16.007 1.00 90.38 208 GLY A N 1
ATOM 1668 C CA . GLY A 1 208 ? 5.299 3.576 -15.331 1.00 90.38 208 GLY A CA 1
ATOM 1669 C C . GLY A 1 208 ? 4.460 4.053 -14.138 1.00 90.38 208 GLY A C 1
ATOM 1670 O O . GLY A 1 208 ? 4.405 5.241 -13.800 1.00 90.38 208 GLY A O 1
ATOM 1671 N N . THR A 1 209 ? 3.827 3.096 -13.471 1.00 92.81 209 THR A N 1
ATOM 1672 C CA . THR A 1 209 ? 2.904 3.301 -12.355 1.00 92.81 209 THR A CA 1
ATOM 1673 C C . THR A 1 209 ? 3.581 4.061 -11.201 1.00 92.81 209 THR A C 1
ATOM 1675 O O . THR A 1 209 ? 4.688 3.698 -10.785 1.00 92.81 209 THR A O 1
ATOM 1678 N N . PRO A 1 210 ? 2.940 5.103 -10.625 1.00 91.19 210 PRO A N 1
ATOM 1679 C CA . PRO A 1 210 ? 3.485 5.832 -9.479 1.00 91.19 210 PRO A CA 1
ATOM 1680 C C . PRO A 1 210 ? 3.894 4.904 -8.325 1.00 91.19 210 PRO A C 1
ATOM 1682 O O . PRO A 1 210 ? 3.174 3.966 -8.002 1.00 91.19 210 PRO A O 1
ATOM 1685 N N . ASN A 1 211 ? 5.025 5.204 -7.677 1.00 91.75 211 ASN A N 1
ATOM 1686 C CA . ASN A 1 211 ? 5.717 4.379 -6.667 1.00 91.75 211 ASN A CA 1
ATOM 1687 C C . ASN A 1 211 ? 6.438 3.125 -7.197 1.00 91.75 211 ASN A C 1
ATOM 1689 O O . ASN A 1 211 ? 7.249 2.568 -6.465 1.00 91.75 211 ASN A O 1
ATOM 1693 N N . PHE A 1 212 ? 6.219 2.723 -8.452 1.00 96.00 212 PHE A N 1
ATOM 1694 C CA . PHE A 1 212 ? 6.876 1.568 -9.085 1.00 96.00 212 PHE A CA 1
ATOM 1695 C C . PHE A 1 212 ? 7.697 1.970 -10.318 1.00 96.00 212 PHE A C 1
ATOM 1697 O O . PHE A 1 212 ? 8.012 1.145 -11.163 1.00 96.00 212 PHE A O 1
ATOM 1704 N N . THR A 1 213 ? 8.064 3.246 -10.441 1.00 95.31 213 THR A N 1
ATOM 1705 C CA . THR A 1 213 ? 8.799 3.772 -11.595 1.00 95.31 213 THR A CA 1
ATOM 1706 C C . THR A 1 213 ? 9.961 4.668 -11.174 1.00 95.31 213 THR A C 1
ATOM 1708 O O . THR A 1 213 ? 9.849 5.450 -10.229 1.00 95.31 213 THR A O 1
ATOM 1711 N N . ASN A 1 214 ? 11.060 4.600 -11.927 1.00 94.00 214 ASN A N 1
ATOM 1712 C CA . ASN A 1 214 ? 12.198 5.519 -11.838 1.00 94.00 214 ASN A CA 1
ATOM 1713 C C . ASN A 1 214 ? 11.989 6.814 -12.656 1.00 94.00 214 ASN A C 1
ATOM 1715 O O . ASN A 1 214 ? 12.929 7.587 -12.827 1.00 94.00 214 ASN A O 1
ATOM 1719 N N . LEU A 1 215 ? 10.775 7.041 -13.176 1.00 93.56 215 LEU A N 1
ATOM 1720 C CA . LEU A 1 215 ? 10.374 8.189 -13.999 1.00 93.56 215 LEU A CA 1
ATOM 1721 C C . LEU A 1 215 ? 11.031 8.276 -15.388 1.00 93.56 215 LEU A C 1
ATOM 1723 O O . LEU A 1 215 ? 10.778 9.246 -16.110 1.00 93.56 215 LEU A O 1
ATOM 1727 N N . SER A 1 216 ? 11.814 7.273 -15.794 1.00 93.44 216 SER A N 1
ATOM 1728 C CA . SER A 1 216 ? 12.379 7.209 -17.143 1.00 93.44 216 SER A CA 1
ATOM 1729 C C . SER A 1 216 ? 11.277 7.157 -18.208 1.00 93.44 216 SER A C 1
ATOM 1731 O O . SER A 1 216 ? 10.189 6.621 -17.990 1.00 93.44 216 SER A O 1
ATOM 1733 N N . ARG A 1 217 ? 11.576 7.729 -19.377 1.00 95.94 217 ARG A N 1
ATOM 1734 C CA . ARG A 1 217 ? 10.757 7.644 -20.603 1.00 95.94 217 ARG A CA 1
ATOM 1735 C C . ARG A 1 217 ? 11.490 6.958 -21.748 1.00 95.94 217 ARG A C 1
ATOM 1737 O O . ARG A 1 217 ? 11.076 7.055 -22.899 1.00 95.94 217 ARG A O 1
ATOM 1744 N N . ILE A 1 218 ? 12.601 6.311 -21.425 1.00 97.88 218 ILE A N 1
ATOM 1745 C CA . ILE A 1 218 ? 13.366 5.476 -22.336 1.00 97.88 218 ILE A CA 1
ATOM 1746 C C . ILE A 1 218 ? 13.344 4.074 -21.758 1.00 97.88 218 ILE A C 1
ATOM 1748 O O . ILE A 1 218 ? 13.615 3.885 -20.566 1.00 97.88 218 ILE A O 1
ATOM 1752 N N . SER A 1 219 ? 12.994 3.109 -22.599 1.00 98.38 219 SER A N 1
ATOM 1753 C CA . SER A 1 219 ? 12.906 1.725 -22.185 1.00 98.38 219 SER A CA 1
ATOM 1754 C C . SER A 1 219 ? 14.277 1.172 -21.847 1.00 98.38 219 SER A C 1
ATOM 1756 O O . SER A 1 219 ? 15.210 1.251 -22.646 1.00 98.38 219 SER A O 1
ATOM 1758 N N . ASP A 1 220 ? 14.393 0.618 -20.648 1.00 98.44 220 ASP A N 1
ATOM 1759 C CA . ASP A 1 220 ? 15.636 0.076 -20.126 1.00 98.44 220 ASP A CA 1
ATOM 1760 C C . ASP A 1 220 ? 15.340 -0.992 -19.069 1.00 98.44 220 ASP A C 1
ATOM 1762 O O . ASP A 1 220 ? 14.334 -0.923 -18.356 1.00 98.44 220 ASP A O 1
ATOM 1766 N N . LYS A 1 221 ? 16.259 -1.949 -18.916 1.00 98.44 221 LYS A N 1
ATOM 1767 C CA . LYS A 1 22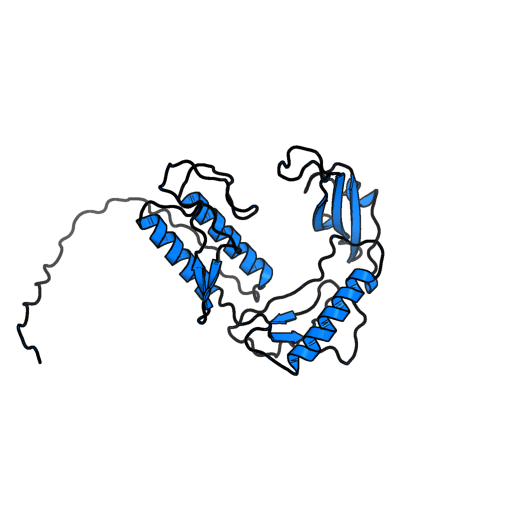1 ? 16.207 -2.971 -17.860 1.00 98.44 221 LYS A CA 1
ATOM 1768 C C . LYS A 1 221 ? 16.068 -2.352 -16.469 1.00 98.44 221 LYS A C 1
ATOM 1770 O O . LYS A 1 221 ? 15.378 -2.906 -15.615 1.00 98.44 221 LYS A O 1
ATOM 1775 N N . ALA A 1 222 ? 16.708 -1.206 -16.239 1.00 98.06 222 ALA A N 1
ATOM 1776 C CA . ALA A 1 222 ? 16.687 -0.480 -14.977 1.00 98.06 222 ALA A CA 1
ATOM 1777 C C . ALA A 1 222 ? 15.275 -0.039 -14.562 1.00 98.06 222 ALA A C 1
ATOM 1779 O O . ALA A 1 222 ? 15.012 0.059 -13.362 1.00 98.06 222 ALA A O 1
ATOM 1780 N N . ASN A 1 223 ? 14.366 0.189 -15.517 1.00 98.19 223 ASN A N 1
ATOM 1781 C CA . ASN A 1 223 ? 12.973 0.532 -15.224 1.00 98.19 223 ASN A CA 1
ATOM 1782 C C . ASN A 1 223 ? 12.275 -0.646 -14.530 1.00 98.19 223 ASN A C 1
ATOM 1784 O O . ASN A 1 223 ? 11.702 -0.479 -13.453 1.00 98.19 223 ASN A O 1
ATOM 1788 N N . ASP A 1 224 ? 12.404 -1.848 -15.098 1.00 98.62 224 ASP A N 1
ATOM 1789 C CA . ASP A 1 224 ? 11.806 -3.070 -14.548 1.00 98.62 224 ASP A CA 1
ATOM 1790 C C . ASP A 1 224 ? 12.481 -3.502 -13.242 1.00 98.62 224 ASP A C 1
ATOM 1792 O O . ASP A 1 224 ? 11.809 -3.961 -12.323 1.00 98.62 224 ASP A O 1
ATOM 1796 N N . VAL A 1 225 ? 13.803 -3.324 -13.118 1.00 98.38 225 VAL A N 1
ATOM 1797 C CA . VAL A 1 225 ? 14.538 -3.621 -11.874 1.00 98.38 225 VAL A CA 1
ATOM 1798 C C . VAL A 1 225 ? 14.088 -2.705 -10.736 1.00 98.38 225 VAL A C 1
ATOM 1800 O O . VAL A 1 225 ? 13.876 -3.171 -9.615 1.00 98.38 225 VAL A O 1
ATOM 1803 N N . PHE A 1 226 ? 13.915 -1.407 -11.007 1.00 98.19 226 PHE A N 1
ATOM 1804 C CA . PHE A 1 226 ? 13.374 -0.471 -10.023 1.00 98.19 226 PHE A CA 1
ATOM 1805 C C . PHE A 1 226 ? 11.975 -0.904 -9.575 1.00 98.19 226 PHE A C 1
ATOM 1807 O O . PHE A 1 226 ? 11.706 -1.015 -8.378 1.00 98.19 226 PHE A O 1
ATOM 1814 N N . ALA A 1 227 ? 11.108 -1.185 -10.545 1.00 97.88 227 ALA A N 1
ATOM 1815 C CA . ALA A 1 227 ? 9.735 -1.594 -10.315 1.00 97.88 227 ALA A CA 1
ATOM 1816 C C . ALA A 1 227 ? 9.641 -2.895 -9.501 1.00 97.88 227 ALA A C 1
ATOM 1818 O O . ALA A 1 227 ? 8.927 -2.951 -8.500 1.00 97.88 227 ALA A O 1
ATOM 1819 N N . TYR A 1 228 ? 10.432 -3.910 -9.857 1.00 98.25 228 TYR A N 1
ATOM 1820 C CA . TYR A 1 228 ? 10.553 -5.164 -9.116 1.00 98.25 228 TYR A CA 1
ATOM 1821 C C . TYR A 1 228 ? 10.926 -4.924 -7.645 1.00 98.25 228 TYR A C 1
ATOM 1823 O O . TYR A 1 228 ? 10.250 -5.425 -6.746 1.00 98.25 228 TYR A O 1
ATOM 1831 N N . ASN A 1 229 ? 11.952 -4.109 -7.379 1.00 97.50 229 ASN A N 1
ATOM 1832 C CA . ASN A 1 229 ? 12.377 -3.797 -6.011 1.00 97.50 229 ASN A CA 1
ATOM 1833 C C . ASN A 1 229 ? 11.287 -3.059 -5.218 1.00 97.50 229 ASN A C 1
ATOM 1835 O O . ASN A 1 229 ? 11.121 -3.305 -4.020 1.00 97.50 229 ASN A O 1
ATOM 1839 N N . ALA A 1 230 ? 10.526 -2.183 -5.877 1.00 95.56 230 ALA A N 1
ATOM 1840 C CA . ALA A 1 230 ? 9.3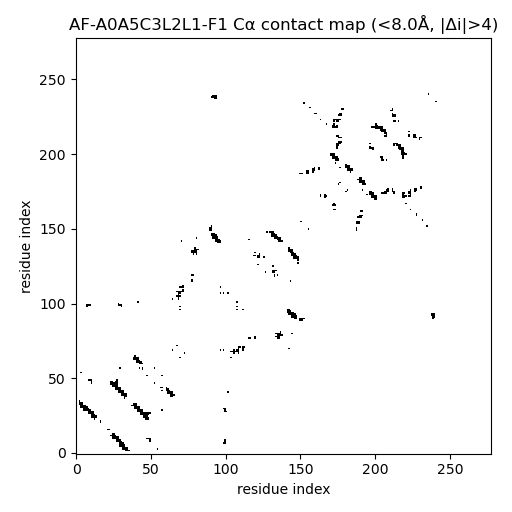83 -1.506 -5.275 1.00 95.56 230 ALA A CA 1
ATOM 1841 C C . ALA A 1 230 ? 8.247 -2.489 -4.927 1.00 95.56 230 ALA A C 1
ATOM 1843 O O . ALA A 1 230 ? 7.693 -2.408 -3.830 1.00 95.56 230 ALA A O 1
ATOM 1844 N N . VAL A 1 231 ? 7.949 -3.468 -5.792 1.00 95.38 231 VAL A N 1
ATOM 1845 C CA . VAL A 1 231 ? 6.980 -4.543 -5.493 1.00 95.38 231 VAL A CA 1
ATOM 1846 C C . VAL A 1 231 ? 7.455 -5.399 -4.316 1.00 95.38 231 VAL A C 1
ATOM 1848 O O . VAL A 1 231 ? 6.678 -5.645 -3.395 1.00 95.38 231 VAL A O 1
ATOM 1851 N N . MET A 1 232 ? 8.726 -5.810 -4.287 1.00 93.75 232 MET A N 1
ATOM 1852 C CA . MET A 1 232 ? 9.267 -6.604 -3.172 1.00 93.75 232 MET A CA 1
ATOM 1853 C C . MET A 1 232 ? 9.222 -5.831 -1.850 1.00 93.75 232 MET A C 1
ATOM 1855 O O . MET A 1 232 ? 8.861 -6.389 -0.814 1.00 93.75 232 MET A O 1
ATOM 1859 N N . SER A 1 233 ? 9.534 -4.534 -1.891 1.00 90.81 233 SER A N 1
ATOM 1860 C CA . SER A 1 233 ? 9.459 -3.651 -0.723 1.00 90.81 233 SER A CA 1
ATOM 1861 C C . SER A 1 233 ? 8.025 -3.514 -0.205 1.00 90.81 233 SER A C 1
ATOM 1863 O O . SER A 1 233 ? 7.806 -3.607 1.002 1.00 90.81 233 SER A O 1
ATOM 1865 N N . LEU A 1 234 ? 7.039 -3.375 -1.103 1.00 88.50 234 LEU A N 1
ATOM 1866 C CA . LEU A 1 234 ? 5.618 -3.375 -0.742 1.00 88.50 234 LEU A CA 1
ATOM 1867 C C . LEU A 1 234 ? 5.206 -4.693 -0.075 1.00 88.50 234 LEU A C 1
ATOM 1869 O O . LEU A 1 234 ? 4.546 -4.670 0.961 1.00 88.50 234 LEU A O 1
ATOM 1873 N N . LEU A 1 235 ? 5.577 -5.838 -0.655 1.00 85.50 235 LEU A N 1
ATOM 1874 C CA . LEU A 1 235 ? 5.239 -7.148 -0.091 1.00 85.50 235 LEU A CA 1
ATOM 1875 C C . LEU A 1 235 ? 5.847 -7.330 1.304 1.00 85.50 235 LEU A C 1
ATOM 1877 O O . LEU A 1 235 ? 5.149 -7.767 2.215 1.00 85.50 235 LEU A O 1
ATOM 1881 N N . HIS A 1 236 ? 7.105 -6.928 1.502 1.00 82.44 236 HIS A N 1
ATOM 1882 C CA . HIS A 1 236 ? 7.742 -6.953 2.820 1.00 82.44 236 HIS A CA 1
ATOM 1883 C C . HIS A 1 236 ? 7.038 -6.055 3.844 1.00 82.44 236 HIS A C 1
ATOM 1885 O O . HIS A 1 236 ? 6.820 -6.487 4.975 1.00 82.44 236 HIS A O 1
ATOM 1891 N N . GLU A 1 237 ? 6.663 -4.829 3.462 1.00 79.56 237 GLU A N 1
ATOM 1892 C CA . GLU A 1 237 ? 5.913 -3.911 4.331 1.00 79.56 237 GLU A CA 1
ATOM 1893 C C . GLU A 1 237 ? 4.565 -4.513 4.747 1.00 79.56 237 GLU A C 1
ATOM 1895 O O . GLU A 1 237 ? 4.177 -4.437 5.913 1.00 79.56 237 GLU A O 1
ATOM 1900 N N . LYS A 1 238 ? 3.844 -5.108 3.791 1.00 74.25 238 LYS A N 1
ATOM 1901 C CA . LYS A 1 238 ? 2.485 -5.617 4.002 1.00 74.25 238 LYS A CA 1
ATOM 1902 C C . LYS A 1 238 ? 2.465 -6.914 4.802 1.00 74.25 238 LYS A C 1
ATOM 1904 O O . LYS A 1 238 ? 1.588 -7.082 5.646 1.00 74.25 238 LYS A O 1
ATOM 1909 N N . LEU A 1 239 ? 3.397 -7.821 4.537 1.00 71.19 239 LEU A N 1
ATOM 1910 C CA . LEU A 1 239 ? 3.366 -9.164 5.113 1.00 71.19 239 LEU A CA 1
ATOM 1911 C C . LEU A 1 239 ? 4.106 -9.257 6.455 1.00 71.19 239 LEU A C 1
ATOM 1913 O O . LEU A 1 239 ? 3.856 -10.178 7.219 1.00 71.19 239 LEU A O 1
ATOM 1917 N N . GLY A 1 240 ? 4.952 -8.277 6.791 1.00 60.22 240 GLY A N 1
ATOM 1918 C CA . GLY A 1 240 ? 5.723 -8.282 8.033 1.00 60.22 240 GLY A CA 1
ATOM 1919 C C . GLY A 1 240 ? 6.760 -9.414 8.063 1.00 60.22 240 GLY A C 1
ATOM 1920 O O . GLY A 1 240 ? 6.472 -10.580 7.824 1.00 60.22 240 GLY A O 1
ATOM 1921 N N . GLN A 1 241 ? 8.014 -9.097 8.370 1.00 48.25 241 GLN A N 1
ATOM 1922 C CA . GLN A 1 241 ? 8.972 -10.147 8.725 1.00 48.25 241 GLN A CA 1
ATOM 1923 C C . GLN A 1 241 ? 8.617 -10.662 10.134 1.00 48.25 241 GLN A C 1
ATOM 1925 O O . GLN A 1 241 ? 8.516 -9.835 11.048 1.00 48.25 241 GLN A O 1
ATOM 1930 N N . PRO A 1 242 ? 8.520 -11.983 10.383 1.00 37.47 242 PRO A N 1
ATOM 1931 C CA . PRO A 1 242 ? 8.998 -12.499 11.655 1.00 37.47 242 PRO A CA 1
ATOM 1932 C C . PRO A 1 242 ? 10.474 -12.108 11.710 1.00 37.47 242 PRO A C 1
ATOM 1934 O O . PRO A 1 242 ? 11.241 -12.449 10.814 1.00 37.47 242 PRO A O 1
ATOM 1937 N N . THR A 1 243 ? 10.873 -11.318 12.698 1.00 31.28 243 THR A N 1
ATOM 1938 C CA . THR A 1 243 ? 12.268 -10.912 12.873 1.00 31.28 243 THR A CA 1
ATOM 1939 C C . THR A 1 243 ? 13.192 -12.130 12.846 1.00 31.28 243 THR A C 1
ATOM 1941 O O . THR A 1 243 ? 13.277 -12.867 13.824 1.00 31.28 243 THR A O 1
ATOM 1944 N N . SER A 1 244 ? 13.917 -12.311 11.746 1.00 32.91 244 SER A N 1
ATOM 1945 C CA . SER A 1 244 ? 15.202 -12.993 11.722 1.00 32.91 244 SER A CA 1
ATOM 1946 C C . SER A 1 244 ? 16.057 -12.348 10.639 1.00 32.91 244 SER A C 1
ATOM 1948 O O . SER A 1 244 ? 15.719 -12.312 9.459 1.00 32.91 244 SER A O 1
ATOM 1950 N N . SER A 1 245 ? 17.142 -11.740 11.092 1.00 39.50 245 SER A N 1
ATOM 1951 C CA . SER A 1 245 ? 18.164 -11.064 10.309 1.00 39.50 245 SER A CA 1
ATOM 1952 C C . SER A 1 245 ? 18.788 -11.975 9.246 1.00 39.50 245 SER A C 1
ATOM 1954 O O . SER A 1 245 ? 19.479 -12.931 9.592 1.00 39.50 245 SER A O 1
ATOM 1956 N N . ALA A 1 246 ? 18.658 -11.610 7.971 1.00 28.73 246 ALA A N 1
ATOM 1957 C CA . ALA A 1 246 ? 19.585 -12.011 6.913 1.00 28.73 246 ALA A CA 1
ATOM 1958 C C . ALA A 1 246 ? 19.759 -10.845 5.917 1.00 28.73 246 ALA A C 1
ATOM 1960 O O . ALA A 1 246 ? 18.796 -10.117 5.660 1.00 28.73 246 ALA A O 1
ATOM 1961 N N . PRO A 1 247 ? 20.980 -10.594 5.409 1.00 32.31 247 PRO A N 1
ATOM 1962 C CA . PRO A 1 247 ? 21.299 -9.362 4.697 1.00 32.31 247 PRO A CA 1
ATOM 1963 C C . PRO A 1 247 ? 20.666 -9.290 3.301 1.00 32.31 247 PRO A C 1
ATOM 1965 O O . PRO A 1 247 ? 20.561 -10.281 2.581 1.00 32.31 247 PRO A O 1
ATOM 1968 N N . LEU A 1 248 ? 20.292 -8.061 2.930 1.00 32.44 248 LEU A N 1
ATOM 1969 C CA . LEU A 1 248 ? 19.879 -7.650 1.591 1.00 32.44 248 LEU A CA 1
ATOM 1970 C C . LEU A 1 248 ? 20.963 -7.991 0.555 1.00 32.44 248 LEU A C 1
ATOM 1972 O O . LEU A 1 248 ? 22.153 -7.778 0.781 1.00 32.44 248 LEU A O 1
ATOM 1976 N N . TYR A 1 249 ? 20.508 -8.493 -0.590 1.00 26.86 249 TYR A N 1
ATOM 1977 C CA . TYR A 1 249 ? 21.282 -8.850 -1.779 1.00 26.86 249 TYR A CA 1
ATOM 1978 C C . TYR A 1 249 ? 22.339 -7.778 -2.131 1.00 26.86 249 TYR A C 1
ATOM 1980 O O . TYR A 1 249 ? 21.992 -6.658 -2.507 1.00 26.86 249 TYR A O 1
ATOM 1988 N N . GLN A 1 250 ? 23.630 -8.115 -2.034 1.00 28.20 250 GLN A N 1
ATOM 1989 C CA . GLN A 1 250 ? 24.724 -7.329 -2.615 1.00 28.20 250 GLN A CA 1
ATOM 1990 C C . GLN A 1 250 ? 25.098 -7.914 -3.978 1.00 28.20 250 GLN A C 1
ATOM 1992 O O . GLN A 1 250 ? 25.374 -9.105 -4.104 1.00 28.20 250 GLN A O 1
ATOM 1997 N N . VAL A 1 251 ? 25.136 -7.061 -5.000 1.00 29.41 251 VAL A N 1
ATOM 1998 C CA . VAL A 1 251 ? 25.700 -7.403 -6.307 1.00 29.41 251 VAL A CA 1
ATOM 1999 C C . VAL A 1 251 ? 27.217 -7.505 -6.146 1.00 29.41 251 VAL A C 1
ATOM 2001 O O . VAL A 1 251 ? 27.883 -6.498 -5.909 1.00 29.41 251 VAL A O 1
ATOM 2004 N N . GLN A 1 252 ? 27.777 -8.708 -6.282 1.00 27.59 252 GLN A N 1
ATOM 2005 C CA . GLN A 1 252 ? 29.215 -8.856 -6.495 1.00 27.59 252 GLN A CA 1
ATOM 2006 C C . GLN A 1 252 ? 29.562 -8.278 -7.869 1.00 27.59 252 GLN A C 1
ATOM 2008 O O . GLN A 1 252 ? 29.196 -8.828 -8.905 1.00 27.59 252 GLN A O 1
ATOM 2013 N N . GLN A 1 253 ? 30.277 -7.153 -7.870 1.00 28.56 253 GLN A N 1
ATOM 2014 C CA . GLN A 1 253 ? 31.052 -6.725 -9.026 1.00 28.56 253 GLN A CA 1
ATOM 2015 C C . GLN A 1 253 ? 32.198 -7.721 -9.206 1.00 28.56 253 GLN A C 1
ATOM 2017 O O . GLN A 1 253 ? 33.153 -7.727 -8.430 1.00 28.56 253 GLN A O 1
ATOM 2022 N N . THR A 1 254 ? 32.110 -8.583 -10.212 1.00 29.84 254 THR A N 1
ATOM 2023 C CA . THR A 1 254 ? 33.237 -9.425 -10.609 1.00 29.84 254 THR A CA 1
ATOM 2024 C C . THR A 1 254 ? 34.303 -8.529 -11.235 1.00 29.84 254 THR A C 1
ATOM 2026 O O . THR A 1 254 ? 34.156 -8.057 -12.362 1.00 29.84 254 THR A O 1
ATOM 2029 N N . GLN A 1 255 ? 35.378 -8.265 -10.492 1.00 30.28 255 GLN A N 1
ATOM 2030 C CA . GLN A 1 255 ? 36.615 -7.749 -11.065 1.00 30.28 255 GLN A CA 1
ATOM 2031 C C . GLN A 1 255 ? 37.175 -8.792 -12.039 1.00 30.28 255 GLN A C 1
ATOM 2033 O O . GLN A 1 255 ? 37.398 -9.942 -11.662 1.00 30.28 255 GLN A O 1
ATOM 2038 N N . LEU A 1 256 ? 37.421 -8.384 -13.287 1.00 32.62 256 LEU A N 1
ATOM 2039 C CA . LEU A 1 256 ? 38.297 -9.127 -14.184 1.00 32.62 256 LEU A CA 1
ATOM 2040 C C . LEU A 1 256 ? 39.717 -9.086 -13.611 1.00 32.62 256 LEU A C 1
ATOM 2042 O O . LEU A 1 256 ? 40.364 -8.040 -13.625 1.00 32.62 256 LEU A O 1
ATOM 2046 N N . SER A 1 257 ? 40.224 -10.232 -13.170 1.00 27.80 257 SER A N 1
ATOM 2047 C CA . SER A 1 257 ? 41.659 -10.478 -13.083 1.00 27.80 257 SER A CA 1
ATOM 2048 C C . SER A 1 257 ? 41.989 -11.726 -13.897 1.00 27.80 257 SER A C 1
ATOM 2050 O O . SER A 1 257 ? 41.425 -12.803 -13.718 1.00 27.80 257 SER A O 1
ATOM 2052 N N . ALA A 1 258 ? 42.858 -11.529 -14.885 1.00 34.88 258 ALA A N 1
ATOM 2053 C CA . ALA A 1 258 ? 43.344 -12.568 -15.771 1.00 34.88 258 ALA A CA 1
ATOM 2054 C C . ALA A 1 258 ? 44.221 -13.558 -14.991 1.00 34.88 258 ALA A C 1
ATOM 2056 O O . ALA A 1 258 ? 45.153 -13.151 -14.299 1.00 34.88 258 ALA A O 1
ATOM 2057 N N . GLN A 1 259 ? 43.952 -14.853 -15.152 1.00 29.66 259 GLN A N 1
ATOM 2058 C CA . GLN A 1 259 ? 44.842 -15.943 -14.754 1.00 29.66 259 GLN A CA 1
ATOM 2059 C C . GLN A 1 259 ? 44.997 -16.916 -15.939 1.00 29.66 259 GLN A C 1
ATOM 2061 O O . GLN A 1 259 ? 44.065 -17.060 -16.736 1.00 29.66 259 GLN A O 1
ATOM 2066 N N . PRO A 1 260 ? 46.187 -17.517 -16.113 1.00 28.64 260 PRO A N 1
ATOM 2067 C CA . PRO A 1 260 ? 46.615 -18.111 -17.372 1.00 28.64 260 PRO A CA 1
ATOM 2068 C C . PRO A 1 260 ? 46.048 -19.513 -17.610 1.00 28.64 260 PRO A C 1
ATOM 2070 O O . PRO A 1 260 ? 45.719 -20.261 -16.693 1.00 28.64 260 PRO A O 1
ATOM 2073 N N . VAL A 1 261 ? 45.988 -19.851 -18.896 1.00 38.78 261 VAL A N 1
ATOM 2074 C CA . VAL A 1 261 ? 45.521 -21.116 -19.466 1.00 38.78 261 VAL A CA 1
ATOM 2075 C C . VAL A 1 261 ? 46.298 -22.300 -18.881 1.00 38.78 261 VAL A C 1
ATOM 2077 O O . VAL A 1 261 ? 47.505 -22.415 -19.087 1.00 38.78 261 VAL A O 1
ATOM 2080 N N . SER A 1 262 ? 45.595 -23.217 -18.215 1.00 31.86 262 SER A N 1
ATOM 2081 C CA . SER A 1 262 ? 46.066 -24.583 -17.977 1.00 31.86 262 SER A CA 1
ATOM 2082 C C . SER A 1 262 ? 45.017 -25.585 -18.479 1.00 31.86 262 SER A C 1
ATOM 2084 O O . SER A 1 262 ? 43.838 -25.272 -18.627 1.00 31.86 262 SER A O 1
ATOM 2086 N N . GLN A 1 263 ? 45.513 -26.740 -18.902 1.00 33.38 263 GLN A N 1
ATOM 2087 C CA . GLN A 1 263 ? 44.972 -27.594 -19.954 1.00 33.38 263 GLN A CA 1
ATOM 2088 C C . GLN A 1 263 ? 43.636 -28.274 -19.603 1.00 33.38 263 GLN A C 1
ATOM 2090 O O . GLN A 1 263 ? 43.465 -28.839 -18.527 1.00 33.38 263 GLN A O 1
ATOM 2095 N N . VAL A 1 264 ? 42.713 -28.275 -20.570 1.00 33.62 264 VAL A N 1
ATOM 2096 C CA . VAL A 1 264 ? 41.430 -28.995 -20.524 1.00 33.62 264 VAL A CA 1
ATOM 2097 C C . VAL A 1 264 ? 41.651 -30.477 -20.869 1.00 33.62 264 VAL A C 1
ATOM 2099 O O . VAL A 1 264 ? 42.235 -30.753 -21.920 1.00 33.62 264 VAL A O 1
ATOM 2102 N N . PRO A 1 265 ? 41.156 -31.450 -20.078 1.00 29.81 265 PRO A N 1
ATOM 2103 C CA . PRO A 1 265 ? 41.062 -32.835 -20.521 1.00 29.81 265 PRO A CA 1
ATOM 2104 C C . PRO A 1 265 ? 39.881 -33.005 -21.485 1.00 29.81 265 PRO A C 1
ATOM 2106 O O . PRO A 1 265 ? 38.753 -32.606 -21.198 1.00 29.81 265 PRO A O 1
ATOM 2109 N N . VAL A 1 266 ? 40.153 -33.622 -22.631 1.00 32.41 266 VAL A N 1
ATOM 2110 C CA . VAL A 1 266 ? 39.175 -33.978 -23.664 1.00 32.41 266 VAL A CA 1
ATOM 2111 C C . VAL A 1 266 ? 38.199 -35.025 -23.116 1.00 32.41 266 VAL A C 1
ATOM 2113 O O . VAL A 1 266 ? 38.600 -36.149 -22.824 1.00 32.41 266 VAL A O 1
ATOM 2116 N N . ILE A 1 267 ? 36.913 -34.678 -23.015 1.00 34.75 267 ILE A N 1
ATOM 2117 C CA . ILE A 1 267 ? 35.830 -35.641 -22.770 1.00 34.75 267 ILE A CA 1
ATOM 2118 C C . ILE A 1 267 ? 35.248 -36.043 -24.130 1.00 34.75 267 ILE A C 1
ATOM 2120 O O . ILE A 1 267 ? 34.757 -35.201 -24.881 1.00 34.75 267 ILE A O 1
ATOM 2124 N N . GLN A 1 268 ? 35.346 -37.332 -24.461 1.00 34.75 268 GLN A N 1
ATOM 2125 C CA . GLN A 1 268 ? 34.783 -37.920 -25.678 1.00 34.75 268 GLN A CA 1
ATOM 2126 C C . GLN A 1 268 ? 33.248 -37.916 -25.642 1.00 34.75 268 GLN A C 1
ATOM 2128 O O . GLN A 1 268 ? 32.635 -38.262 -24.634 1.00 34.75 268 GLN A O 1
ATOM 2133 N N . ALA A 1 269 ? 32.634 -37.552 -26.769 1.00 33.28 269 ALA A N 1
ATOM 2134 C CA . ALA A 1 269 ? 31.188 -37.572 -26.957 1.00 33.28 269 ALA A CA 1
ATOM 2135 C C . ALA A 1 269 ? 30.642 -39.015 -27.048 1.00 33.28 269 ALA A C 1
ATOM 2137 O O . ALA A 1 269 ? 31.253 -39.849 -27.725 1.00 33.28 269 ALA A O 1
ATOM 2138 N N . PRO A 1 270 ? 29.483 -39.322 -26.437 1.00 34.03 270 PRO A N 1
ATOM 2139 C CA . PRO A 1 270 ? 28.815 -40.603 -26.635 1.00 34.03 270 PRO A CA 1
ATOM 2140 C C . PRO A 1 270 ? 28.146 -40.679 -28.020 1.00 34.03 270 PRO A C 1
ATOM 2142 O O . PRO A 1 270 ? 27.524 -39.728 -28.493 1.00 34.03 270 PRO A O 1
ATOM 2145 N N . GLN A 1 271 ? 28.304 -41.837 -28.665 1.00 39.81 271 GLN A N 1
ATOM 2146 C CA . GLN A 1 271 ? 27.756 -42.190 -29.980 1.00 39.81 271 GLN A CA 1
ATOM 2147 C C . GLN A 1 271 ? 26.217 -42.334 -29.956 1.00 39.81 271 GLN A C 1
ATOM 2149 O O . GLN A 1 271 ? 25.657 -42.728 -28.930 1.00 39.81 271 GLN A O 1
ATOM 2154 N N . PRO A 1 272 ? 25.517 -42.080 -31.080 1.00 33.59 272 PRO A N 1
ATOM 2155 C CA . PRO A 1 272 ? 24.062 -42.157 -31.150 1.00 33.59 272 PRO A CA 1
ATOM 2156 C C . PRO A 1 272 ? 23.583 -43.605 -31.327 1.00 33.59 272 PRO A C 1
ATOM 2158 O O . PRO A 1 272 ? 23.900 -44.261 -32.322 1.00 33.59 272 PRO A O 1
ATOM 2161 N N . HIS A 1 273 ? 22.755 -44.095 -30.403 1.00 37.50 273 HIS A N 1
ATOM 2162 C CA . HIS A 1 273 ? 22.011 -45.336 -30.613 1.00 37.50 273 HIS A CA 1
ATOM 2163 C C . HIS A 1 273 ? 20.740 -45.080 -31.433 1.00 37.50 273 HIS A C 1
ATOM 2165 O O . HIS A 1 273 ? 19.891 -44.262 -31.089 1.00 37.50 273 HIS A O 1
ATOM 2171 N N . ARG A 1 274 ? 20.662 -45.798 -32.558 1.00 35.72 274 ARG A N 1
ATOM 2172 C CA . ARG A 1 274 ? 19.522 -45.910 -33.472 1.00 35.72 274 ARG A CA 1
ATOM 2173 C C . ARG A 1 274 ? 18.427 -46.823 -32.901 1.00 35.72 274 ARG A C 1
ATOM 2175 O O . ARG A 1 274 ? 18.745 -47.913 -32.438 1.00 35.72 274 ARG A O 1
ATOM 2182 N N . GLY A 1 275 ? 17.170 -46.442 -33.151 1.00 30.77 275 GLY A N 1
ATOM 2183 C CA . GLY A 1 275 ? 15.995 -47.329 -33.234 1.00 30.77 275 GLY A CA 1
ATOM 2184 C C . GLY A 1 275 ? 15.241 -47.527 -31.910 1.00 30.77 275 GLY A C 1
ATOM 2185 O O . GLY A 1 275 ? 15.858 -47.530 -30.859 1.00 30.77 275 GLY A O 1
ATOM 2186 N N . ILE A 1 276 ? 13.918 -47.707 -31.861 1.00 34.28 276 ILE A N 1
ATOM 2187 C CA . ILE A 1 276 ? 12.931 -48.101 -32.880 1.00 34.28 276 ILE A CA 1
ATOM 2188 C C . ILE A 1 276 ? 11.561 -47.507 -32.485 1.00 34.28 276 ILE A C 1
ATOM 2190 O O . ILE A 1 276 ? 11.227 -47.442 -31.306 1.00 34.28 276 ILE A O 1
ATOM 2194 N N . LEU A 1 277 ? 10.795 -47.083 -33.494 1.00 35.81 277 LEU A N 1
ATOM 2195 C CA . LEU A 1 277 ? 9.366 -46.762 -33.439 1.00 35.81 277 LEU A CA 1
ATOM 2196 C C . LEU A 1 277 ? 8.526 -48.036 -33.260 1.00 35.81 277 LEU A C 1
ATOM 2198 O O . LEU A 1 277 ? 8.636 -48.914 -34.112 1.00 35.81 277 LEU A O 1
ATOM 2202 N N . THR A 1 278 ? 7.659 -48.066 -32.247 1.00 41.16 278 THR A N 1
ATOM 2203 C CA . THR A 1 278 ? 6.236 -48.481 -32.298 1.00 41.16 278 THR A CA 1
ATOM 2204 C C . THR A 1 278 ? 5.573 -48.104 -30.987 1.00 41.16 278 THR A C 1
ATOM 2206 O O . THR A 1 278 ? 6.149 -48.479 -29.942 1.00 41.16 278 THR A O 1
#

Radius of gyration: 25.64 Å; Cα contacts (8 Å, |Δi|>4): 414; chains: 1; bounding box: 65×73×59 Å

pLDDT: mean 78.17, std 21.84, range [26.86, 98.69]

Nearest PDB structures (foldseek):
  2pz5-assembly1_B  TM=3.823E-01  e=7.605E-06  Homo sapiens
  2pzp-assembly1_B  TM=3.721E-01  e=6.741E-06  Homo sapiens
  5uhn-assembly2_B  TM=3.513E-01  e=3.916E-06  Homo sapiens
  7kia-assembly1_A  TM=3.734E-01  e=1.880E-05  Homo sapiens
  1k9a-assembly2_B  TM=3.896E-01  e=3.047E-05  Rattus norvegicus

InterPro domains:
  IPR000719 Protein kinase domain [PS50011] (16-278)
  IPR011009 Protein kinase-like domain superfamily [SSF56112] (83-231)

Mean predicted aligned error: 13.55 Å

Solvent-accessible surface area (backbone atoms only — not comparable to full-atom values): 16799 Å² total; per-residue (Å²): 129,78,54,72,39,84,75,45,73,51,62,42,67,54,83,91,42,72,95,45,90,82,70,71,25,61,24,21,40,37,33,31,30,37,68,87,76,68,47,39,31,43,23,71,41,71,53,23,54,84,90,58,73,55,73,63,64,43,68,76,45,57,42,77,53,59,64,68,26,63,45,50,82,86,52,92,85,60,52,67,46,56,91,79,54,76,87,52,95,55,48,44,30,64,46,57,76,81,66,81,83,72,79,91,53,48,63,57,6,52,54,49,45,54,52,51,58,51,40,60,52,41,52,78,58,74,52,97,94,50,66,47,48,64,24,33,48,93,54,100,85,48,45,36,37,40,26,46,64,67,56,48,63,66,48,36,54,52,38,45,52,50,53,53,51,53,40,48,75,73,47,29,23,52,37,44,47,44,79,92,30,43,47,70,50,99,85,46,42,44,41,83,49,81,64,88,49,41,40,48,57,74,35,81,35,62,61,32,51,89,84,20,46,77,69,51,47,54,26,34,67,65,35,37,53,47,6,50,53,37,51,52,50,50,50,48,70,46,35,54,76,79,91,69,96,74,83,80,90,74,84,81,79,80,74,90,73,92,78,82,93,74,88,81,82,86,77,82,82,84,80,86,86,81,84,81,92,130

Secondary structure (DSSP, 8-state):
--SEEEEEEEEE--GGGTT---S--SEEEEEEEETTT--EEEEEEETPPTT---HHHHHHSEEE--HHHHSPPP-TTSPBPPTTS---SSPPEE-PPP-TT--SSTHHHHHHHHHHHHHHHHHHS--TTS-EEEEB---SS---EEEPS---HHHHHHHHHHHHHHHHHTTEE-S---GGGEEE-TTS-EEE---TT-EETTSB----STTS----SB--HHHHHHHHHHHHHHHHHHH---S-------------------PPPPPPPPPPPP----

Organism: Coprinopsis marcescibilis (NCBI:txid230819)